Protein AF-K6V0E3-F1 (afdb_monomer_lite)

Secondary structure (DSSP, 8-state):
-HHHHHHHHHHS---TT-TTHHHHHHHHHHTTTT-TT--HHHHHHHHHHHHHHHHS---TTGGGHHHHHHHHIIIII-TTS--HHHHHHHHHHHHHHHHHH----HHHHHHHH---HHHHHHHHHHHHHHHHHHS-SS---HHHHHHHHHHHHHHHTT--S---HHHHHHHHHHHHHHHHHHT----TT--SSPPPP----HHHHHHHHHHHHHHHHHHHHHHHHHHHHHHHHHHHHHHHHHHHHHH--

Foldseek 3Di:
DLVVLLVQLVPDDFDPPDPLQVLLVVLCVVCVPQFPQSDSRSLVSLLVLLVVLQPPDDDPVSVCNLLSSLLCLQVPGCVPPNDLVVSVVSSLSSLVSSCVSPPPGPPSCCVNPPPDPPSSVLSVLLSVLVCLVPVDPPDDDLVSLQVSLVSLVVSLVVPPVDPDPSLVSSVVSQVVQLVVLVPDPDNPPGDSHHDHNDPPPVCNVVVVVVVVVVVVVVVVVVVVVVVVVVVVVVVVVVVVVVVVVVVVD

Structure (mmCIF, N/CA/C/O backbone):
data_AF-K6V0E3-F1
#
_entry.id   AF-K6V0E3-F1
#
loop_
_atom_site.group_PDB
_atom_site.id
_atom_site.type_symbol
_atom_site.label_atom_id
_atom_site.label_alt_id
_atom_site.label_comp_id
_atom_site.label_asym_id
_atom_site.label_entity_id
_atom_site.label_seq_id
_atom_site.pdbx_PDB_ins_code
_atom_site.Cartn_x
_atom_site.Cartn_y
_atom_site.Cartn_z
_atom_site.occupancy
_atom_site.B_iso_or_equiv
_atom_site.auth_seq_id
_atom_site.auth_comp_id
_atom_site.auth_asym_id
_atom_site.auth_atom_id
_atom_site.pdbx_PDB_model_num
ATOM 1 N N . SER A 1 1 ? 0.884 7.901 2.587 1.00 55.94 1 SER A N 1
ATOM 2 C CA . SER A 1 1 ? -0.381 7.289 2.084 1.00 55.94 1 SER A CA 1
ATOM 3 C C . SER A 1 1 ? -0.256 6.961 0.594 1.00 55.94 1 SER A C 1
ATOM 5 O O . SER A 1 1 ? 0.522 7.634 -0.069 1.00 55.94 1 SER A O 1
ATOM 7 N N . TYR A 1 2 ? -0.990 5.986 0.029 1.00 62.38 2 TYR A N 1
ATOM 8 C CA . TYR A 1 2 ? -0.972 5.682 -1.425 1.00 62.38 2 TYR A CA 1
ATOM 9 C C . TYR A 1 2 ? -1.101 6.938 -2.305 1.00 62.38 2 TYR A C 1
ATOM 11 O O . TYR A 1 2 ? -0.289 7.172 -3.203 1.00 62.38 2 TYR A O 1
ATOM 19 N N . LYS A 1 3 ? -2.070 7.801 -1.977 1.00 63.28 3 LYS A N 1
ATOM 20 C CA . LYS A 1 3 ? -2.316 9.066 -2.687 1.00 63.28 3 LYS A CA 1
ATOM 21 C C . LYS A 1 3 ? -1.110 10.010 -2.638 1.00 63.28 3 LYS A C 1
ATOM 23 O O . LYS A 1 3 ? -0.788 10.670 -3.614 1.00 63.28 3 LYS A O 1
ATOM 28 N N . GLU A 1 4 ? -0.415 10.039 -1.509 1.00 65.56 4 GLU A N 1
ATOM 29 C CA . GLU A 1 4 ? 0.781 10.857 -1.308 1.00 65.56 4 GLU A CA 1
ATOM 30 C C . GLU A 1 4 ? 1.952 10.363 -2.168 1.00 65.56 4 GLU A C 1
ATOM 32 O O . GLU A 1 4 ? 2.607 11.165 -2.821 1.00 65.56 4 GLU A O 1
ATOM 37 N N . HIS A 1 5 ? 2.174 9.047 -2.248 1.00 66.12 5 HIS A N 1
ATOM 38 C CA . HIS A 1 5 ? 3.230 8.487 -3.099 1.00 66.12 5 HIS A CA 1
ATOM 39 C C . HIS A 1 5 ? 2.925 8.619 -4.592 1.00 66.12 5 HIS A C 1
ATOM 41 O O . HIS A 1 5 ? 3.845 8.875 -5.365 1.00 66.12 5 HIS A O 1
ATOM 47 N N . THR A 1 6 ? 1.654 8.508 -4.980 1.00 67.38 6 THR A N 1
ATOM 48 C CA . THR A 1 6 ? 1.206 8.770 -6.357 1.00 67.38 6 THR A CA 1
ATOM 49 C C . THR A 1 6 ? 1.530 10.206 -6.760 1.00 67.38 6 THR A C 1
ATOM 51 O O . THR A 1 6 ? 2.208 10.425 -7.761 1.00 67.38 6 THR A O 1
ATOM 54 N N . ASN A 1 7 ? 1.176 11.178 -5.913 1.00 72.38 7 ASN A N 1
ATOM 55 C CA . ASN A 1 7 ? 1.505 12.584 -6.148 1.00 72.38 7 ASN A CA 1
ATOM 56 C C . ASN A 1 7 ? 3.023 12.813 -6.259 1.00 72.38 7 ASN A C 1
ATOM 58 O O . ASN A 1 7 ? 3.460 13.621 -7.074 1.00 72.38 7 ASN A O 1
ATOM 62 N N . VAL A 1 8 ? 3.836 12.103 -5.466 1.00 74.19 8 VAL A N 1
ATOM 63 C CA . VAL A 1 8 ? 5.304 12.196 -5.538 1.00 74.19 8 VAL A CA 1
ATOM 64 C C . VAL A 1 8 ? 5.829 11.684 -6.881 1.00 74.19 8 VAL A C 1
ATOM 66 O O . VAL A 1 8 ? 6.603 12.396 -7.517 1.00 74.19 8 VAL A O 1
ATOM 69 N N . ILE A 1 9 ? 5.392 10.506 -7.345 1.00 76.19 9 ILE A N 1
ATOM 70 C CA . ILE A 1 9 ? 5.787 9.964 -8.661 1.00 76.19 9 ILE A CA 1
ATOM 71 C C . ILE A 1 9 ? 5.413 10.951 -9.773 1.00 76.19 9 ILE A C 1
ATOM 73 O O . ILE A 1 9 ? 6.225 11.254 -10.646 1.00 76.19 9 ILE A O 1
ATOM 77 N N . GLU A 1 10 ? 4.198 11.495 -9.719 1.00 75.88 10 GLU A N 1
ATOM 78 C CA . GLU A 1 10 ? 3.697 12.419 -10.735 1.00 75.88 10 GLU A CA 1
ATOM 79 C C . GLU A 1 10 ? 4.412 13.775 -10.732 1.00 75.88 10 GLU A C 1
ATOM 81 O O . GLU A 1 10 ? 4.536 14.381 -11.802 1.00 75.88 10 GLU A O 1
ATOM 86 N N . SER A 1 11 ? 4.910 14.212 -9.568 1.00 79.12 11 SER A N 1
ATOM 87 C CA . SER A 1 11 ? 5.609 15.490 -9.378 1.00 79.12 11 SER A CA 1
ATOM 88 C C . SER A 1 11 ? 7.007 15.546 -9.995 1.00 79.12 11 SER A C 1
ATOM 90 O O . SER A 1 11 ? 7.525 16.643 -10.209 1.00 79.12 11 SER A O 1
ATOM 92 N N . TYR A 1 12 ? 7.623 14.398 -10.302 1.00 75.75 12 TYR A N 1
ATOM 93 C CA . TYR A 1 12 ? 8.941 14.388 -10.929 1.00 75.75 12 TYR A CA 1
ATOM 94 C C . TYR A 1 12 ? 8.887 15.002 -12.332 1.00 75.75 12 TYR A C 1
ATOM 96 O O . TYR A 1 12 ? 8.066 14.630 -13.178 1.00 75.75 12 TYR A O 1
ATOM 104 N N . SER A 1 13 ? 9.775 15.970 -12.566 1.00 64.56 13 SER A N 1
ATOM 105 C CA . SER A 1 13 ? 9.919 16.646 -13.851 1.00 64.56 13 SER A CA 1
ATOM 106 C C . SER A 1 13 ? 10.506 15.707 -14.898 1.00 64.56 13 SER A C 1
ATOM 108 O O . SER A 1 13 ? 11.383 14.896 -14.606 1.00 64.56 13 SER A O 1
ATOM 110 N N . ILE A 1 14 ? 10.042 15.860 -16.135 1.00 64.19 14 ILE A N 1
ATOM 111 C CA . ILE A 1 14 ? 10.546 15.109 -17.280 1.00 64.19 14 ILE A CA 1
ATOM 112 C C . ILE A 1 14 ? 11.933 15.654 -17.622 1.00 64.19 14 ILE A C 1
ATOM 114 O O . ILE A 1 14 ? 12.043 16.764 -18.140 1.00 64.19 14 ILE A O 1
ATOM 118 N N . ASP A 1 15 ? 12.981 14.882 -17.341 1.00 61.12 15 ASP A N 1
ATOM 119 C CA . ASP A 1 15 ? 14.295 15.148 -17.916 1.00 61.12 15 ASP A CA 1
ATOM 120 C C . ASP A 1 15 ? 14.474 14.284 -19.167 1.00 61.12 15 ASP A C 1
ATOM 122 O O . ASP A 1 15 ? 14.671 13.070 -19.097 1.00 61.12 15 ASP A O 1
ATOM 126 N N . PHE A 1 16 ? 14.355 14.916 -20.335 1.00 50.91 16 PHE A N 1
ATOM 127 C CA . PHE A 1 16 ? 14.507 14.253 -21.630 1.00 50.91 16 PHE A CA 1
ATOM 128 C C . PHE A 1 16 ? 15.941 13.767 -21.888 1.00 50.91 16 PHE A C 1
ATOM 130 O O . PHE A 1 16 ? 16.130 12.950 -22.785 1.00 50.91 16 PHE A O 1
ATOM 137 N N . ASN A 1 17 ? 16.929 14.196 -21.093 1.00 55.84 17 ASN A N 1
ATOM 138 C CA . ASN A 1 17 ? 18.319 13.731 -21.160 1.00 55.84 17 ASN A CA 1
ATOM 139 C C . ASN A 1 17 ? 18.663 12.718 -20.058 1.00 55.84 17 ASN A C 1
ATOM 141 O O . ASN A 1 17 ? 19.833 12.526 -19.726 1.00 55.84 17 ASN A O 1
ATOM 145 N N . SER A 1 18 ? 17.648 12.064 -19.492 1.00 68.56 18 SER A N 1
ATOM 146 C CA . SER A 1 18 ? 17.839 11.053 -18.464 1.00 68.56 18 SER A CA 1
ATOM 147 C C . SER A 1 18 ? 18.759 9.921 -18.934 1.00 68.56 18 SER A C 1
ATOM 149 O O . SER A 1 18 ? 18.556 9.326 -19.996 1.00 68.56 18 SER A O 1
ATOM 151 N N . ILE A 1 19 ? 19.729 9.561 -18.089 1.00 79.62 19 ILE A N 1
ATOM 152 C CA . ILE A 1 19 ? 20.577 8.370 -18.253 1.00 79.62 19 ILE A CA 1
ATOM 153 C C . ILE A 1 19 ? 19.762 7.068 -18.353 1.00 79.62 19 ILE A C 1
ATOM 155 O O . ILE A 1 19 ? 20.280 6.056 -18.815 1.00 79.62 19 ILE A O 1
ATOM 159 N N . TYR A 1 20 ? 18.482 7.096 -17.968 1.00 82.38 20 TYR A N 1
ATOM 160 C CA . TYR A 1 20 ? 17.579 5.950 -18.018 1.00 82.38 20 TYR A CA 1
ATOM 161 C C . TYR A 1 20 ? 16.868 5.776 -19.368 1.00 82.38 20 TYR A C 1
ATOM 163 O O . TYR A 1 20 ? 16.246 4.737 -19.589 1.00 82.38 20 TYR A O 1
ATOM 171 N N . ASN A 1 21 ? 16.985 6.735 -20.297 1.00 83.56 21 ASN A N 1
ATOM 172 C CA . ASN A 1 21 ? 16.342 6.674 -21.615 1.00 83.56 21 ASN A CA 1
ATOM 173 C C . ASN A 1 21 ? 16.588 5.354 -22.377 1.00 83.56 21 ASN A C 1
ATOM 175 O O . ASN A 1 21 ? 15.621 4.827 -22.929 1.00 83.56 21 ASN A O 1
ATOM 179 N N . PRO A 1 22 ? 17.814 4.783 -22.415 1.00 85.19 22 PRO A N 1
ATOM 180 C CA . PRO A 1 22 ? 18.044 3.498 -23.076 1.00 85.19 22 PRO A CA 1
ATOM 181 C C . PRO A 1 22 ? 17.232 2.364 -22.437 1.00 85.19 22 PRO A C 1
ATOM 183 O O . PRO A 1 22 ? 16.506 1.660 -23.133 1.00 85.19 22 PRO A O 1
ATOM 186 N N . GLY A 1 23 ? 17.265 2.252 -21.104 1.00 85.44 23 GLY A N 1
ATOM 187 C CA . GLY A 1 23 ? 16.480 1.254 -20.374 1.00 85.44 23 GLY A CA 1
ATOM 188 C C . GLY A 1 23 ? 14.972 1.444 -20.557 1.00 85.44 23 GLY A C 1
ATOM 189 O O . GLY A 1 23 ? 14.239 0.471 -20.703 1.00 85.44 23 GLY A O 1
ATOM 190 N N . CYS A 1 24 ? 14.508 2.692 -20.634 1.00 86.25 24 CYS A N 1
ATOM 191 C CA . CYS A 1 24 ? 13.120 3.014 -20.951 1.00 86.25 24 CYS A CA 1
ATOM 192 C C . CYS A 1 24 ? 12.715 2.633 -22.378 1.00 86.25 24 CYS A C 1
ATOM 194 O O . CYS A 1 24 ? 11.582 2.203 -22.593 1.00 86.25 24 CYS A O 1
ATOM 196 N N . GLY A 1 25 ? 13.624 2.763 -23.347 1.00 85.94 25 GLY A N 1
ATOM 197 C CA . GLY A 1 25 ? 13.420 2.283 -24.713 1.00 85.94 25 GLY A CA 1
ATOM 198 C C . GLY A 1 25 ? 13.237 0.767 -24.765 1.00 85.94 25 GLY A C 1
ATOM 199 O O . GLY A 1 25 ? 12.299 0.289 -25.403 1.00 85.94 25 GLY A O 1
ATOM 200 N N . ASP A 1 26 ? 14.070 0.028 -24.030 1.00 87.62 26 ASP A N 1
ATOM 201 C CA . ASP A 1 26 ? 13.982 -1.433 -23.939 1.00 87.62 26 ASP A CA 1
ATOM 202 C C . ASP A 1 26 ? 12.658 -1.888 -23.312 1.00 87.62 26 ASP A C 1
ATOM 204 O O . ASP A 1 26 ? 11.979 -2.747 -23.871 1.00 87.62 26 ASP A O 1
ATOM 208 N N . ILE A 1 27 ? 12.258 -1.284 -22.182 1.00 87.44 27 ILE A N 1
ATOM 209 C CA . ILE A 1 27 ? 10.980 -1.596 -21.517 1.00 87.44 27 ILE A CA 1
ATOM 210 C C . ILE A 1 27 ? 9.819 -1.293 -22.461 1.00 87.44 27 ILE A C 1
ATOM 212 O O . ILE A 1 27 ? 8.914 -2.106 -22.614 1.00 87.44 27 ILE A O 1
ATOM 216 N N . LYS A 1 28 ? 9.830 -0.136 -23.126 1.00 85.00 28 LYS A N 1
ATOM 217 C CA . LYS A 1 28 ? 8.762 0.212 -24.063 1.00 85.00 28 LYS A CA 1
ATOM 218 C C . LYS A 1 28 ? 8.616 -0.853 -25.154 1.00 85.00 28 LYS A C 1
ATOM 220 O O . LYS A 1 28 ? 7.504 -1.317 -25.374 1.00 85.00 28 LYS A O 1
ATOM 225 N N . SER A 1 29 ? 9.724 -1.268 -25.766 1.00 85.25 29 SER A N 1
ATOM 226 C CA . SER A 1 29 ? 9.752 -2.310 -26.801 1.00 85.25 29 SER A CA 1
ATOM 227 C C . SER A 1 29 ? 9.226 -3.661 -26.289 1.00 85.25 29 SER A C 1
ATOM 229 O O . SER A 1 29 ? 8.414 -4.305 -26.949 1.00 85.25 29 SER A O 1
ATOM 231 N N . GLU A 1 30 ? 9.615 -4.068 -25.075 1.00 85.44 30 GLU A N 1
ATOM 232 C CA . GLU A 1 30 ? 9.177 -5.327 -24.451 1.00 85.44 30 GLU A CA 1
ATOM 233 C C . GLU A 1 30 ? 7.652 -5.381 -24.220 1.00 85.44 30 GLU A C 1
ATOM 235 O O . GLU A 1 30 ? 7.039 -6.443 -24.351 1.00 85.44 30 GLU A O 1
ATOM 240 N N . TYR A 1 31 ? 7.020 -4.238 -23.927 1.00 79.81 31 TYR A N 1
ATOM 241 C CA . TYR A 1 31 ? 5.604 -4.152 -23.540 1.00 79.81 31 TYR A CA 1
ATOM 242 C C . TYR A 1 31 ? 4.712 -3.389 -24.539 1.00 79.81 31 TYR A C 1
ATOM 244 O O . TYR A 1 31 ? 3.570 -3.055 -24.208 1.00 79.81 31 TYR A O 1
ATOM 252 N N . GLU A 1 32 ? 5.180 -3.156 -25.770 1.00 72.75 32 GLU A N 1
ATOM 253 C CA . GLU A 1 32 ? 4.511 -2.352 -26.812 1.00 72.75 32 GLU A CA 1
ATOM 254 C C . GLU A 1 32 ? 3.058 -2.786 -27.109 1.00 72.75 32 GLU A C 1
ATOM 256 O O . GLU A 1 32 ? 2.221 -1.962 -27.471 1.00 72.75 32 GLU A O 1
ATOM 261 N N . GLY A 1 33 ? 2.719 -4.065 -26.903 1.00 68.81 33 GLY A N 1
ATOM 262 C CA . GLY A 1 33 ? 1.367 -4.607 -27.103 1.00 68.81 33 GLY A CA 1
ATOM 263 C C . GLY A 1 33 ? 0.414 -4.498 -25.905 1.00 68.81 33 GLY A C 1
ATOM 264 O O . GLY A 1 33 ? -0.761 -4.841 -26.033 1.00 68.81 33 GLY A O 1
ATOM 265 N N . PHE A 1 34 ? 0.892 -4.059 -24.738 1.00 63.09 34 PHE A N 1
ATOM 266 C CA . PHE A 1 34 ? 0.140 -4.119 -23.478 1.00 63.09 34 PHE A CA 1
ATOM 267 C C . PHE A 1 34 ? -0.244 -2.756 -22.909 1.00 63.09 34 PHE A C 1
ATOM 269 O O . PHE A 1 34 ? -1.174 -2.677 -22.105 1.00 63.09 34 PHE A O 1
ATOM 276 N N . SER A 1 35 ? 0.450 -1.689 -23.304 1.00 55.50 35 SER A N 1
ATOM 277 C CA . SER A 1 35 ? 0.245 -0.371 -22.718 1.00 55.50 35 SER A CA 1
ATOM 278 C C . SER A 1 35 ? 0.706 0.740 -23.664 1.00 55.50 35 SER A C 1
ATOM 280 O O . SER A 1 35 ? 1.895 0.946 -23.881 1.00 55.50 35 SER A O 1
ATOM 282 N N . ASN A 1 36 ? -0.250 1.539 -24.146 1.00 57.03 36 ASN A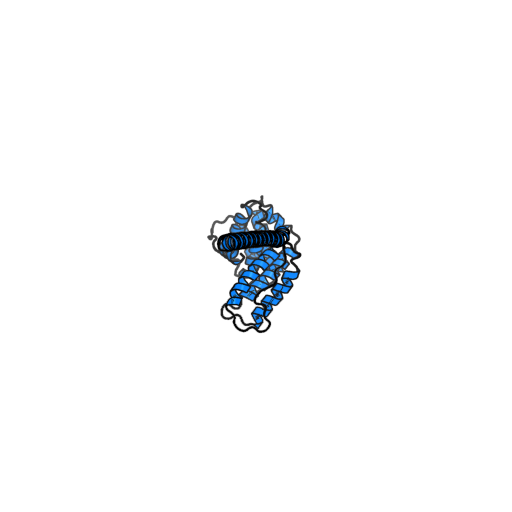 N 1
ATOM 283 C CA . ASN A 1 36 ? 0.026 2.837 -24.778 1.00 57.03 36 ASN A CA 1
ATOM 284 C C . ASN A 1 36 ? 0.518 3.894 -23.758 1.00 57.03 36 ASN A C 1
ATOM 286 O O . ASN A 1 36 ? 0.716 5.051 -24.123 1.00 57.03 36 ASN A O 1
ATOM 290 N N . LEU A 1 37 ? 0.659 3.517 -22.479 1.00 58.06 37 LEU A N 1
ATOM 291 C CA . LEU A 1 37 ? 0.908 4.397 -21.333 1.00 58.06 37 LEU A CA 1
ATOM 292 C C . LEU A 1 37 ? 2.365 4.351 -20.842 1.00 58.06 37 LEU A C 1
ATOM 294 O O . LEU A 1 37 ? 2.764 5.218 -20.069 1.00 58.06 37 LEU A O 1
ATOM 298 N N . ILE A 1 38 ? 3.183 3.389 -21.295 1.00 66.88 38 ILE A N 1
ATOM 299 C CA . ILE A 1 38 ? 4.639 3.394 -21.060 1.00 66.88 38 ILE A CA 1
ATOM 300 C C . ILE A 1 38 ? 5.289 4.282 -22.126 1.00 66.88 38 ILE A C 1
ATOM 302 O O . ILE A 1 38 ? 5.992 3.829 -23.032 1.00 66.88 38 ILE A O 1
ATOM 306 N N . ASP A 1 39 ? 5.008 5.580 -22.060 1.00 74.56 39 ASP A N 1
ATOM 307 C CA . ASP A 1 39 ? 5.823 6.546 -22.779 1.00 74.56 39 ASP A CA 1
ATOM 308 C C . ASP A 1 39 ? 7.160 6.754 -22.046 1.00 74.56 39 ASP A C 1
ATOM 310 O O . ASP A 1 39 ? 7.324 6.435 -20.862 1.00 74.56 39 ASP A O 1
ATOM 314 N N . LEU A 1 40 ? 8.153 7.278 -22.768 1.00 74.50 40 LEU A N 1
ATOM 315 C CA . LEU A 1 40 ? 9.476 7.573 -22.203 1.00 74.50 40 LEU A CA 1
ATOM 316 C C . LEU A 1 40 ? 9.375 8.478 -20.964 1.00 74.50 40 LEU A C 1
ATOM 318 O O . LEU A 1 40 ? 10.163 8.340 -20.033 1.00 74.50 40 LEU A O 1
ATOM 322 N N . ASN A 1 41 ? 8.370 9.354 -20.915 1.00 77.94 41 ASN A N 1
ATOM 323 C CA . ASN A 1 41 ? 8.161 10.283 -19.811 1.00 77.94 41 ASN A CA 1
ATOM 324 C C . ASN A 1 41 ? 7.748 9.561 -18.527 1.00 77.94 41 ASN A C 1
ATOM 326 O O . ASN A 1 41 ? 8.344 9.779 -17.473 1.00 77.94 41 ASN A O 1
ATOM 330 N N . SER A 1 42 ? 6.745 8.691 -18.613 1.00 78.94 42 SER A N 1
ATOM 331 C CA . SER A 1 42 ? 6.241 7.899 -17.493 1.00 78.94 42 SER A CA 1
ATOM 332 C C . SER A 1 42 ? 7.316 6.943 -16.993 1.00 78.94 42 SER A C 1
ATOM 334 O O . SER A 1 42 ? 7.513 6.820 -15.784 1.00 78.94 42 SER A O 1
ATOM 336 N N . CYS A 1 43 ? 8.088 6.352 -17.910 1.00 84.00 43 CYS A N 1
ATOM 337 C CA . CYS A 1 43 ? 9.243 5.543 -17.544 1.00 84.00 43 CYS A CA 1
ATOM 338 C C . CYS A 1 43 ? 10.298 6.355 -16.778 1.00 84.00 43 CYS A C 1
ATOM 340 O O . CYS A 1 43 ? 10.711 5.955 -15.691 1.00 84.00 43 CYS A O 1
ATOM 342 N N . ASN A 1 44 ? 10.678 7.535 -17.273 1.00 82.56 44 ASN A N 1
ATOM 343 C CA . ASN A 1 44 ? 11.667 8.381 -16.604 1.00 82.56 44 ASN A CA 1
ATOM 344 C C . ASN A 1 44 ? 11.214 8.828 -15.205 1.00 82.56 44 ASN A C 1
ATOM 346 O O . ASN A 1 44 ? 12.030 8.858 -14.283 1.00 82.56 44 ASN A O 1
ATOM 350 N N . LYS A 1 45 ? 9.917 9.103 -15.001 1.00 84.69 45 LYS A N 1
ATOM 351 C CA . LYS A 1 45 ? 9.365 9.393 -13.664 1.00 84.69 45 LYS A CA 1
ATOM 352 C C . LYS A 1 45 ? 9.528 8.216 -12.705 1.00 84.69 45 LYS A C 1
ATOM 354 O O . LYS A 1 45 ? 9.937 8.415 -11.562 1.00 84.69 45 LYS A O 1
ATOM 359 N N . VAL A 1 46 ? 9.249 6.998 -13.172 1.00 85.06 46 VAL A N 1
ATOM 360 C CA . VAL A 1 46 ? 9.452 5.773 -12.385 1.00 85.06 46 VAL A CA 1
ATOM 361 C C . VAL A 1 46 ? 1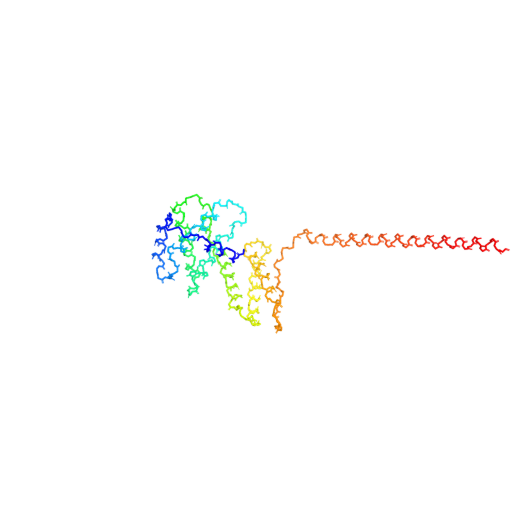0.926 5.605 -12.020 1.00 85.06 46 VAL A C 1
ATOM 363 O O . VAL A 1 46 ? 11.239 5.376 -10.853 1.00 85.06 46 VAL A O 1
ATOM 366 N N . MET A 1 47 ? 11.836 5.791 -12.976 1.00 86.19 47 MET A N 1
ATOM 367 C CA . MET A 1 47 ? 13.276 5.663 -12.732 1.00 86.19 47 MET A CA 1
ATOM 368 C C . MET A 1 47 ? 13.786 6.696 -11.717 1.00 86.19 47 MET A C 1
ATOM 370 O O . MET A 1 47 ? 14.526 6.350 -10.797 1.00 86.19 47 MET A O 1
ATOM 374 N N . MET A 1 48 ? 13.319 7.946 -11.799 1.00 83.12 48 MET A N 1
ATOM 375 C CA . MET A 1 48 ? 13.637 8.987 -10.812 1.00 83.12 48 MET A CA 1
ATOM 376 C C . MET A 1 48 ? 13.074 8.671 -9.424 1.00 83.12 48 MET A C 1
ATOM 378 O O . MET A 1 48 ? 13.753 8.873 -8.414 1.00 83.12 48 MET A O 1
ATOM 382 N N . TYR A 1 49 ? 11.855 8.134 -9.349 1.00 83.88 49 TYR A N 1
ATOM 383 C CA . TYR A 1 49 ? 11.283 7.688 -8.082 1.00 83.88 49 TYR A CA 1
ATOM 384 C C . TYR A 1 49 ? 12.121 6.574 -7.446 1.00 83.88 49 TYR A C 1
ATOM 386 O O . TYR A 1 49 ? 12.365 6.615 -6.237 1.00 83.88 49 TYR A O 1
ATOM 394 N N . ILE A 1 50 ? 12.580 5.598 -8.240 1.00 83.38 50 ILE A N 1
ATOM 395 C CA . ILE A 1 50 ? 13.453 4.515 -7.768 1.00 83.38 50 ILE A CA 1
ATOM 396 C C . ILE A 1 50 ? 14.769 5.097 -7.244 1.00 83.38 50 ILE A C 1
ATOM 398 O O . ILE A 1 50 ? 15.138 4.809 -6.105 1.00 83.38 50 ILE A O 1
ATOM 402 N N . TYR A 1 51 ? 15.411 5.982 -8.009 1.00 80.56 51 TYR A N 1
ATOM 403 C CA . TYR A 1 51 ? 16.646 6.668 -7.622 1.00 80.56 51 TYR A CA 1
ATOM 404 C C . TYR A 1 51 ? 16.538 7.353 -6.254 1.00 80.56 51 TYR A C 1
ATOM 406 O O . TYR A 1 51 ? 17.277 7.043 -5.315 1.00 80.56 51 TYR A O 1
ATOM 414 N N . HIS A 1 52 ? 15.544 8.228 -6.087 1.00 78.12 52 HIS A N 1
ATOM 415 C CA . HIS A 1 52 ? 15.331 8.931 -4.822 1.00 78.12 52 HIS A CA 1
ATOM 416 C C . HIS A 1 52 ? 14.933 7.991 -3.681 1.00 78.12 52 HIS A C 1
ATOM 418 O O . HIS A 1 52 ? 15.308 8.210 -2.527 1.00 78.12 52 HIS A O 1
ATOM 424 N N . THR A 1 53 ? 14.192 6.928 -3.991 1.00 75.06 53 THR A N 1
ATOM 425 C CA . THR A 1 53 ? 13.796 5.915 -3.012 1.00 75.06 53 THR A CA 1
ATOM 426 C C . THR A 1 53 ? 14.994 5.140 -2.476 1.00 75.06 53 THR A C 1
ATOM 428 O O . THR A 1 53 ? 14.974 4.766 -1.300 1.00 75.06 53 THR A O 1
ATOM 431 N N . ASN A 1 54 ? 16.007 4.920 -3.309 1.00 69.00 54 ASN A N 1
ATOM 432 C CA . ASN A 1 54 ? 17.157 4.075 -3.021 1.00 69.00 54 ASN A CA 1
ATOM 433 C C . ASN A 1 54 ? 18.302 4.820 -2.307 1.00 69.00 54 ASN A C 1
ATOM 435 O O . ASN A 1 54 ? 18.993 4.230 -1.485 1.00 69.00 54 ASN A O 1
ATOM 439 N N . ILE A 1 55 ? 18.461 6.127 -2.551 1.00 66.75 55 ILE A N 1
ATOM 440 C CA . ILE A 1 55 ? 19.495 6.966 -1.905 1.00 66.75 55 ILE A CA 1
ATOM 441 C C . ILE A 1 55 ? 19.157 7.321 -0.450 1.00 66.75 55 ILE A C 1
ATOM 443 O O . ILE A 1 55 ? 20.046 7.522 0.380 1.00 66.75 55 ILE A O 1
ATOM 447 N N . LEU A 1 56 ? 17.873 7.397 -0.102 1.00 57.84 56 LEU A N 1
ATOM 448 C CA . LEU A 1 56 ? 17.436 7.696 1.261 1.00 57.84 56 LEU A CA 1
ATOM 449 C C . LEU A 1 56 ? 17.542 6.423 2.134 1.00 57.84 56 LEU A C 1
ATOM 451 O O . LEU A 1 56 ? 16.586 5.659 2.196 1.00 57.84 56 LEU A O 1
ATOM 455 N N . LEU A 1 57 ? 18.732 6.235 2.733 1.00 52.84 57 LEU A N 1
ATOM 456 C CA . LEU A 1 57 ? 19.261 5.278 3.745 1.00 52.84 57 LEU A CA 1
ATOM 457 C C . LEU A 1 57 ? 18.296 4.382 4.564 1.00 52.84 57 LEU A C 1
ATOM 459 O O . LEU A 1 57 ? 17.241 4.846 4.959 1.00 52.84 57 LEU A O 1
ATOM 463 N N . PRO A 1 58 ? 18.731 3.173 5.000 1.00 47.16 58 PRO A N 1
ATOM 464 C CA . PRO A 1 58 ? 17.960 1.945 5.253 1.00 47.16 58 PRO A CA 1
ATOM 465 C C . PRO A 1 58 ? 17.231 1.908 6.605 1.00 47.16 58 PRO A C 1
ATOM 467 O O . PRO A 1 58 ? 17.459 1.026 7.433 1.00 47.16 58 PRO A O 1
ATOM 470 N N . ASP A 1 59 ? 16.350 2.864 6.853 1.00 46.31 59 ASP A N 1
ATOM 471 C CA . ASP A 1 59 ? 15.478 2.788 8.018 1.00 46.31 59 ASP A CA 1
ATOM 472 C C . ASP A 1 59 ? 14.288 1.847 7.766 1.00 46.31 59 ASP A C 1
ATOM 474 O O . ASP A 1 59 ? 13.783 1.715 6.648 1.00 46.31 59 ASP A O 1
ATOM 478 N N . ILE A 1 60 ? 13.792 1.215 8.829 1.00 47.50 60 ILE A N 1
ATOM 479 C CA . ILE A 1 60 ? 12.702 0.210 8.838 1.00 47.50 60 ILE A CA 1
ATOM 480 C C . ILE A 1 60 ? 11.389 0.769 8.231 1.00 47.50 60 ILE A C 1
ATOM 482 O O . ILE A 1 60 ? 10.459 0.032 7.904 1.00 47.50 60 ILE A O 1
ATOM 486 N N . TYR A 1 61 ? 11.325 2.087 8.023 1.00 46.50 61 TYR A N 1
ATOM 487 C CA . TYR A 1 61 ? 10.225 2.825 7.405 1.00 46.50 61 TYR A CA 1
ATOM 488 C C . TYR A 1 61 ? 10.287 2.926 5.868 1.00 46.50 61 TYR A C 1
ATOM 490 O O . TYR A 1 61 ? 9.347 3.440 5.261 1.00 46.50 61 TYR A O 1
ATOM 498 N N . ILE A 1 62 ? 11.344 2.423 5.222 1.00 49.66 62 ILE A N 1
ATOM 499 C CA . ILE A 1 62 ? 11.560 2.541 3.763 1.00 49.66 62 ILE A CA 1
ATOM 500 C C . ILE A 1 62 ? 10.972 1.380 2.959 1.00 49.66 62 ILE A C 1
ATOM 502 O O . ILE A 1 62 ? 10.864 1.458 1.735 1.00 49.66 62 ILE A O 1
ATOM 506 N N . ASP A 1 63 ? 10.450 0.359 3.632 1.00 56.59 63 ASP A N 1
ATOM 507 C CA . ASP A 1 63 ? 9.862 -0.809 2.975 1.00 56.59 63 ASP A CA 1
ATOM 508 C C . ASP A 1 63 ? 8.540 -0.535 2.226 1.00 56.59 63 ASP A C 1
ATOM 510 O O . ASP A 1 63 ? 8.036 -1.416 1.548 1.00 56.59 63 ASP A O 1
ATOM 514 N N . ASN A 1 64 ? 7.979 0.678 2.255 1.00 65.44 64 ASN A N 1
ATOM 515 C CA . ASN A 1 64 ? 6.680 0.922 1.616 1.00 65.44 64 ASN A CA 1
ATOM 516 C C . ASN A 1 64 ? 6.784 1.560 0.221 1.00 65.44 64 ASN A C 1
ATOM 518 O O . ASN A 1 64 ? 5.888 1.365 -0.593 1.00 65.44 64 ASN A O 1
ATOM 522 N N . ARG A 1 65 ? 7.863 2.296 -0.096 1.00 73.88 65 ARG A N 1
ATOM 523 C CA . ARG A 1 65 ? 7.986 3.062 -1.360 1.00 73.88 65 ARG A CA 1
ATOM 524 C C . ARG A 1 65 ? 8.034 2.168 -2.598 1.00 73.88 65 ARG A C 1
ATOM 526 O O . ARG A 1 65 ? 7.289 2.382 -3.546 1.00 73.88 65 ARG A O 1
ATOM 533 N N . PHE A 1 66 ? 8.844 1.113 -2.554 1.00 77.75 66 PHE A N 1
ATOM 534 C CA . PHE A 1 66 ? 8.896 0.105 -3.617 1.00 77.75 66 PHE A CA 1
ATOM 535 C C . PHE A 1 66 ? 7.574 -0.638 -3.790 1.00 77.75 66 PHE A C 1
ATOM 537 O O . PHE A 1 66 ? 7.241 -1.041 -4.902 1.00 77.75 66 PHE A O 1
ATOM 544 N N . ILE A 1 67 ? 6.805 -0.786 -2.711 1.00 75.50 67 ILE A N 1
ATOM 545 C CA . ILE A 1 67 ? 5.476 -1.372 -2.793 1.00 75.50 67 ILE A CA 1
ATOM 546 C C . ILE A 1 67 ? 4.518 -0.369 -3.445 1.00 75.50 67 ILE A C 1
ATOM 548 O O . ILE A 1 67 ? 3.847 -0.731 -4.402 1.00 75.50 67 ILE A O 1
ATOM 552 N N . TYR A 1 68 ? 4.503 0.902 -3.026 1.00 77.00 68 TYR A N 1
ATOM 553 C CA . TYR A 1 68 ? 3.709 1.965 -3.662 1.00 77.00 68 TYR A CA 1
ATOM 554 C C . TYR A 1 68 ? 4.029 2.168 -5.142 1.00 77.00 68 TYR A C 1
ATOM 556 O O . TYR A 1 68 ? 3.123 2.457 -5.917 1.00 77.00 68 TYR A O 1
ATOM 564 N N . LEU A 1 69 ? 5.276 1.950 -5.554 1.00 82.00 69 LEU A N 1
ATOM 565 C CA . LEU A 1 69 ? 5.623 1.921 -6.969 1.00 82.00 69 LEU A CA 1
ATOM 566 C C . LEU A 1 69 ? 4.904 0.781 -7.707 1.00 82.00 69 LEU A C 1
ATOM 568 O O . LEU A 1 69 ? 4.359 1.006 -8.783 1.00 82.00 69 LEU A O 1
ATOM 572 N N . TYR A 1 70 ? 4.850 -0.421 -7.124 1.00 81.00 70 TYR A N 1
ATOM 573 C CA . TYR A 1 70 ? 4.063 -1.525 -7.682 1.00 81.00 70 TYR A CA 1
ATOM 574 C C . TYR A 1 70 ? 2.571 -1.171 -7.775 1.00 81.00 70 TYR A C 1
ATOM 576 O O . TYR A 1 70 ? 1.956 -1.420 -8.810 1.00 81.00 70 TYR A O 1
ATOM 584 N N . TYR A 1 71 ? 2.002 -0.545 -6.737 1.00 76.00 71 TYR A N 1
ATOM 585 C CA . TYR A 1 71 ? 0.617 -0.054 -6.768 1.00 76.00 71 TYR A CA 1
ATOM 586 C C . TYR A 1 71 ? 0.374 0.909 -7.924 1.00 76.00 71 TYR A C 1
ATOM 588 O O . TYR A 1 71 ? -0.593 0.743 -8.658 1.00 76.00 71 TYR A O 1
ATOM 596 N N . TRP A 1 72 ? 1.261 1.890 -8.093 1.00 79.88 72 TRP A N 1
ATOM 597 C CA . TRP A 1 72 ? 1.150 2.880 -9.154 1.00 79.88 72 TRP A CA 1
ATOM 598 C C . TRP A 1 72 ? 1.242 2.232 -10.539 1.00 79.88 72 TRP A C 1
ATOM 600 O O . TRP A 1 72 ? 0.425 2.524 -11.403 1.00 79.88 72 TRP A O 1
ATOM 610 N N . ILE A 1 73 ? 2.172 1.293 -10.742 1.00 80.25 73 ILE A N 1
ATOM 611 C CA . ILE A 1 73 ? 2.284 0.536 -11.999 1.00 80.25 73 ILE A CA 1
ATOM 612 C C . ILE A 1 73 ? 0.999 -0.251 -12.277 1.00 80.25 73 ILE A C 1
ATOM 614 O O . ILE A 1 73 ? 0.505 -0.246 -13.401 1.00 80.25 73 ILE A O 1
ATOM 618 N N . TYR A 1 74 ? 0.437 -0.909 -11.266 1.00 76.75 74 TYR A N 1
ATOM 619 C CA . TYR A 1 74 ? -0.795 -1.671 -11.430 1.00 76.75 74 TYR A CA 1
ATOM 620 C C . TYR A 1 74 ? -2.005 -0.772 -11.743 1.00 76.75 74 TYR A C 1
ATOM 622 O O . TYR A 1 74 ? -2.737 -1.053 -12.688 1.00 76.75 74 TYR A O 1
ATOM 630 N N . ASP A 1 75 ? -2.215 0.307 -10.986 1.00 73.44 75 ASP A N 1
ATOM 631 C CA . ASP A 1 75 ? -3.383 1.192 -11.127 1.00 73.44 75 ASP A CA 1
ATOM 632 C C . ASP A 1 75 ? -3.289 2.071 -12.386 1.00 73.44 75 ASP A C 1
ATOM 634 O O . ASP A 1 75 ? -4.222 2.148 -13.188 1.00 73.44 75 ASP A O 1
ATOM 638 N N . TYR A 1 76 ? -2.129 2.697 -12.610 1.00 70.56 76 TYR A N 1
ATOM 639 C CA . TYR A 1 76 ? -1.932 3.665 -13.688 1.00 70.56 76 TYR A CA 1
ATOM 640 C C . TYR A 1 76 ? -1.689 2.998 -15.044 1.00 70.56 76 TYR A C 1
ATOM 642 O O . TYR A 1 76 ? -2.282 3.407 -16.040 1.00 70.56 76 TYR A O 1
ATOM 650 N N . LEU A 1 77 ? -0.833 1.969 -15.107 1.00 64.38 77 LEU A N 1
ATOM 651 C CA . LEU A 1 77 ? -0.408 1.384 -16.386 1.00 64.38 77 LEU A CA 1
ATOM 652 C C . LEU A 1 77 ? -1.284 0.209 -16.839 1.00 64.38 77 LEU A C 1
ATOM 654 O O . LEU A 1 77 ? -1.264 -0.114 -18.026 1.00 64.38 77 LEU A O 1
ATOM 658 N N . LEU A 1 78 ? -2.061 -0.418 -15.943 1.00 63.81 78 LEU A N 1
ATOM 659 C CA . LEU A 1 78 ? -2.837 -1.636 -16.239 1.00 63.81 78 LEU A CA 1
ATOM 660 C C . LEU A 1 78 ? -4.342 -1.516 -15.981 1.00 63.81 78 LEU A C 1
ATOM 662 O O . LEU A 1 78 ? -5.037 -2.535 -15.924 1.00 63.81 78 LEU A O 1
ATOM 666 N N . ARG A 1 79 ? -4.853 -0.283 -15.902 1.00 58.81 79 ARG A N 1
ATOM 667 C CA . ARG A 1 79 ? -6.257 0.050 -15.612 1.00 58.81 79 ARG A CA 1
ATOM 668 C C . ARG A 1 79 ? -7.286 -0.768 -16.412 1.00 58.81 79 ARG A C 1
ATOM 670 O O . ARG A 1 79 ? -8.323 -1.136 -15.862 1.00 58.81 79 ARG A O 1
ATOM 677 N N . ASP A 1 80 ? -6.963 -1.118 -17.661 1.00 54.66 80 ASP A N 1
ATOM 678 C CA . ASP A 1 80 ? -7.858 -1.834 -18.585 1.00 54.66 80 ASP A CA 1
ATOM 679 C C . ASP A 1 80 ? -7.568 -3.349 -18.695 1.00 54.66 80 ASP A C 1
ATOM 681 O O . ASP A 1 80 ? -8.391 -4.103 -19.207 1.00 54.66 80 ASP A O 1
ATOM 685 N N . ASN A 1 81 ? -6.416 -3.817 -18.197 1.00 56.91 81 ASN A N 1
ATOM 686 C CA . ASN A 1 81 ? -5.881 -5.166 -18.438 1.00 56.91 81 ASN A CA 1
ATOM 687 C C . ASN A 1 81 ? -5.355 -5.844 -17.162 1.00 56.91 81 ASN A C 1
ATOM 689 O O . ASN A 1 81 ? -4.431 -6.646 -17.263 1.00 56.91 81 ASN A O 1
ATOM 693 N N . LYS A 1 82 ? -5.945 -5.515 -15.998 1.00 59.78 82 LYS A N 1
ATOM 694 C CA . LYS A 1 82 ? -5.667 -5.900 -14.587 1.00 59.78 82 LYS A CA 1
ATOM 695 C C . LYS A 1 82 ? -5.095 -7.306 -14.320 1.00 59.78 82 LYS A C 1
ATOM 697 O O . LYS A 1 82 ? -5.644 -8.107 -13.568 1.00 59.78 82 LYS A O 1
ATOM 702 N N . LYS A 1 83 ? -3.961 -7.632 -14.924 1.00 69.50 83 LYS A N 1
ATOM 703 C CA . LYS A 1 83 ? -3.243 -8.889 -14.764 1.00 69.50 83 LYS A CA 1
ATOM 704 C C . LYS A 1 83 ? -2.091 -8.606 -13.823 1.00 69.50 83 LYS A C 1
ATOM 706 O O . LYS A 1 83 ? -1.092 -8.010 -14.218 1.00 69.50 83 LYS A O 1
ATOM 711 N N . HIS A 1 84 ? -2.228 -9.059 -12.579 1.00 68.56 84 HIS A N 1
ATOM 712 C CA . HIS A 1 84 ? -1.171 -8.969 -11.567 1.00 68.56 84 HIS A CA 1
ATOM 713 C C . HIS A 1 84 ? 0.180 -9.487 -12.071 1.00 68.56 84 HIS A C 1
ATOM 715 O O . HIS A 1 84 ? 1.215 -8.925 -11.722 1.00 68.56 84 HIS A O 1
ATOM 721 N N . GLU A 1 85 ? 0.162 -10.520 -12.916 1.00 73.81 85 GLU A N 1
ATOM 722 C CA . GLU A 1 85 ? 1.353 -11.089 -13.545 1.00 73.81 85 GLU A CA 1
ATOM 723 C C . GLU A 1 85 ? 2.082 -10.079 -14.442 1.00 73.81 85 GLU A C 1
ATOM 725 O O . GLU A 1 85 ? 3.294 -9.918 -14.326 1.00 73.81 85 GLU A O 1
ATOM 730 N N . LEU A 1 86 ? 1.346 -9.336 -15.270 1.00 76.75 86 LEU A N 1
ATOM 731 C CA . LEU A 1 86 ? 1.911 -8.317 -16.152 1.00 76.75 86 LEU A CA 1
ATOM 732 C C . LEU A 1 86 ? 2.448 -7.121 -15.349 1.00 76.75 86 LEU A C 1
ATOM 734 O O . LEU A 1 86 ? 3.535 -6.626 -15.630 1.00 76.75 86 LEU A O 1
ATOM 738 N N . ALA A 1 87 ? 1.727 -6.703 -14.301 1.00 78.38 87 ALA A N 1
ATOM 739 C CA . ALA A 1 87 ? 2.171 -5.646 -13.381 1.00 78.38 87 ALA A CA 1
ATOM 740 C C . ALA A 1 87 ? 3.505 -5.999 -12.731 1.00 78.38 87 ALA A C 1
ATOM 742 O O . ALA A 1 87 ? 4.395 -5.166 -12.577 1.00 78.38 87 ALA A O 1
ATOM 743 N N . TRP A 1 88 ? 3.625 -7.268 -12.352 1.00 78.69 88 TRP A N 1
ATOM 744 C CA . TRP A 1 88 ? 4.802 -7.809 -11.710 1.00 78.69 88 TRP A CA 1
ATOM 745 C C . TRP A 1 88 ? 5.994 -7.902 -12.660 1.00 78.69 88 TRP A C 1
ATOM 747 O O . TRP A 1 88 ? 7.095 -7.498 -12.288 1.00 78.69 88 TRP A O 1
ATOM 757 N N . GLN A 1 89 ? 5.778 -8.386 -13.884 1.00 82.88 89 GLN A N 1
ATOM 758 C CA . GLN A 1 89 ? 6.808 -8.420 -14.923 1.00 82.88 89 GLN A CA 1
ATOM 759 C C . GLN A 1 89 ? 7.329 -7.010 -15.217 1.00 82.88 89 GLN A C 1
ATOM 761 O O . GLN A 1 89 ? 8.532 -6.772 -15.129 1.00 82.88 89 GLN A O 1
ATOM 766 N N . LEU A 1 90 ? 6.425 -6.052 -15.425 1.00 84.75 90 LEU A N 1
ATOM 767 C CA . LEU A 1 90 ? 6.790 -4.668 -15.705 1.00 84.75 90 LEU A CA 1
ATOM 768 C C . LEU A 1 90 ? 7.547 -4.018 -14.537 1.00 84.75 90 LEU A C 1
ATOM 770 O O . LEU A 1 90 ? 8.581 -3.383 -14.740 1.00 84.75 90 LEU A O 1
ATOM 774 N N . TYR A 1 91 ? 7.084 -4.227 -13.302 1.00 86.00 91 TYR A N 1
ATOM 775 C CA . TYR A 1 91 ? 7.790 -3.787 -12.097 1.00 86.00 91 TYR A CA 1
ATOM 776 C C . TYR A 1 91 ? 9.220 -4.345 -12.026 1.00 86.00 91 TYR A C 1
ATOM 778 O O . TYR A 1 91 ? 10.157 -3.601 -11.735 1.00 86.00 91 TYR A O 1
ATOM 786 N N . LYS A 1 92 ? 9.413 -5.633 -12.339 1.00 86.19 92 LYS A N 1
ATOM 787 C CA . LYS A 1 92 ? 10.751 -6.239 -12.406 1.00 86.19 92 LYS A CA 1
ATOM 788 C C . LYS A 1 92 ? 11.609 -5.627 -13.502 1.00 86.19 92 LYS A C 1
ATOM 790 O O . LYS A 1 92 ? 12.777 -5.355 -13.239 1.00 86.19 92 LYS A O 1
ATOM 795 N N . SER A 1 93 ? 11.056 -5.395 -14.693 1.00 88.88 93 SER A N 1
ATOM 796 C CA . SER A 1 93 ? 11.797 -4.765 -15.789 1.00 88.88 93 SER A CA 1
ATOM 797 C C . SER A 1 93 ? 12.300 -3.375 -15.383 1.00 88.88 93 SER A C 1
ATOM 799 O O . SER A 1 93 ? 13.469 -3.072 -15.612 1.00 88.88 93 SER A O 1
ATOM 801 N N . PHE A 1 94 ? 11.488 -2.571 -14.683 1.00 88.19 94 PHE A N 1
ATOM 802 C CA . PHE A 1 94 ? 11.933 -1.284 -14.135 1.00 88.19 94 PHE A CA 1
ATOM 803 C C . PHE A 1 94 ? 13.103 -1.425 -13.157 1.00 88.19 94 PHE A C 1
ATOM 805 O O . PHE A 1 94 ? 14.111 -0.739 -13.312 1.00 88.19 94 PHE A O 1
ATOM 812 N N . LEU A 1 95 ? 12.994 -2.318 -12.170 1.00 87.75 95 LEU A N 1
ATOM 813 C CA . LEU A 1 95 ? 14.063 -2.513 -11.187 1.00 87.75 95 LEU A CA 1
ATOM 814 C C . LEU A 1 95 ? 15.354 -3.042 -11.824 1.00 87.75 95 LEU A C 1
ATOM 816 O O . LEU A 1 95 ? 16.430 -2.561 -11.485 1.00 87.75 95 LEU A O 1
ATOM 820 N N . ASN A 1 96 ? 15.254 -4.000 -12.748 1.00 87.50 96 ASN A N 1
ATOM 821 C CA . ASN A 1 96 ? 16.409 -4.568 -13.443 1.00 87.50 96 ASN A CA 1
ATOM 822 C C . ASN A 1 96 ? 17.127 -3.508 -14.281 1.00 87.50 96 ASN A C 1
ATOM 824 O O . ASN A 1 96 ? 18.329 -3.327 -14.134 1.00 87.50 96 ASN A O 1
ATOM 828 N N . LYS A 1 97 ? 16.389 -2.751 -15.103 1.00 88.12 97 LYS A N 1
ATOM 829 C CA . LYS A 1 97 ? 16.981 -1.699 -15.941 1.00 88.12 97 LYS A CA 1
ATOM 830 C C . LYS A 1 97 ? 17.581 -0.565 -15.129 1.00 88.12 97 LYS A C 1
ATOM 832 O O . LYS A 1 97 ? 18.565 0.027 -15.550 1.00 88.12 97 LYS A O 1
ATOM 837 N N . TYR A 1 98 ? 17.008 -0.273 -13.968 1.00 83.25 98 TYR A N 1
ATOM 838 C CA . TYR A 1 98 ? 17.602 0.672 -13.039 1.00 83.25 98 TYR A CA 1
ATOM 839 C C . TYR A 1 98 ? 18.935 0.146 -12.464 1.00 83.25 98 TYR A C 1
ATOM 841 O O . TYR A 1 98 ? 19.918 0.881 -12.459 1.00 83.25 98 TYR A O 1
ATOM 849 N N . ILE A 1 99 ? 19.003 -1.133 -12.066 1.00 82.50 99 ILE A N 1
ATOM 850 C CA . ILE A 1 99 ? 20.242 -1.780 -11.581 1.00 82.50 99 ILE A CA 1
ATOM 851 C C . ILE A 1 99 ? 21.331 -1.852 -12.663 1.00 82.50 99 ILE A C 1
ATOM 853 O O . ILE A 1 99 ? 22.513 -1.723 -12.357 1.00 82.50 99 ILE A O 1
ATOM 857 N N . ASP A 1 100 ? 20.953 -2.045 -13.928 1.00 81.69 100 ASP A N 1
ATOM 858 C CA . ASP A 1 100 ? 21.907 -2.061 -15.046 1.00 81.69 100 ASP A CA 1
ATOM 859 C C . ASP A 1 100 ? 22.637 -0.713 -15.205 1.00 81.69 100 ASP A C 1
ATOM 861 O O . ASP A 1 100 ? 23.762 -0.668 -15.705 1.00 81.69 100 ASP A O 1
ATOM 865 N N . VAL A 1 101 ? 21.996 0.387 -14.792 1.00 76.19 101 VAL A N 1
ATOM 866 C CA . VAL A 1 101 ? 22.535 1.752 -14.888 1.00 76.19 101 VAL A CA 1
ATOM 867 C C . VAL A 1 101 ? 23.321 2.142 -13.633 1.00 76.19 101 VAL A C 1
ATOM 869 O O . VAL A 1 101 ? 24.327 2.844 -13.746 1.00 76.19 101 VAL A O 1
ATOM 872 N N . ASP A 1 102 ? 22.896 1.691 -12.453 1.00 67.62 102 ASP A N 1
ATOM 873 C CA . ASP A 1 102 ? 23.525 2.012 -11.170 1.00 67.62 102 ASP A CA 1
ATOM 874 C C . ASP A 1 102 ? 23.540 0.763 -10.260 1.00 67.62 102 ASP A C 1
ATOM 876 O O . ASP A 1 102 ? 22.533 0.086 -10.069 1.00 67.62 102 ASP A O 1
ATOM 880 N N . SER A 1 103 ? 24.720 0.374 -9.768 1.00 59.31 103 SER A N 1
ATOM 881 C CA . SER A 1 103 ? 24.990 -1.007 -9.315 1.00 59.31 103 SER A CA 1
ATOM 882 C C . SER A 1 103 ? 24.961 -1.215 -7.794 1.00 59.31 103 SER A C 1
ATOM 884 O O . SER A 1 103 ? 24.891 -2.357 -7.334 1.00 59.31 103 SER A O 1
ATOM 886 N N . ASP A 1 104 ? 24.930 -0.147 -6.990 1.00 62.00 104 ASP A N 1
ATOM 887 C CA . ASP A 1 104 ? 25.005 -0.222 -5.518 1.00 62.00 104 ASP A CA 1
ATOM 888 C C . ASP A 1 104 ? 23.615 -0.167 -4.854 1.00 62.00 104 ASP A C 1
ATOM 890 O O . ASP A 1 104 ? 23.251 0.776 -4.145 1.00 62.00 104 ASP A O 1
ATOM 894 N N . HIS A 1 105 ? 22.763 -1.165 -5.127 1.00 67.94 105 HIS A N 1
ATOM 895 C CA . HIS A 1 105 ? 21.310 -1.061 -4.895 1.00 67.94 105 HIS A CA 1
ATOM 896 C C . HIS A 1 105 ? 20.692 -2.209 -4.086 1.00 67.94 105 HIS A C 1
ATOM 898 O O . HIS A 1 105 ? 19.806 -2.934 -4.547 1.00 67.94 105 HIS A O 1
ATOM 904 N N . VAL A 1 106 ? 21.110 -2.324 -2.821 1.00 65.19 106 VAL A N 1
ATOM 905 C CA . VAL A 1 106 ? 20.679 -3.375 -1.874 1.00 65.19 106 VAL A CA 1
ATOM 906 C C . VAL A 1 106 ? 19.151 -3.502 -1.768 1.00 65.19 106 VAL A C 1
ATOM 908 O O . VAL A 1 106 ? 18.640 -4.618 -1.668 1.00 65.19 106 VAL A O 1
ATOM 911 N N . MET A 1 107 ? 18.397 -2.396 -1.828 1.00 67.38 107 MET A N 1
ATOM 912 C CA . MET A 1 107 ? 16.932 -2.440 -1.722 1.00 67.38 107 MET A CA 1
ATOM 913 C C . MET A 1 107 ? 16.257 -2.961 -2.995 1.00 67.38 107 MET A C 1
ATOM 915 O O . MET A 1 107 ? 15.396 -3.832 -2.894 1.00 67.38 107 MET A O 1
ATOM 919 N N . CYS A 1 108 ? 16.665 -2.517 -4.187 1.00 71.50 108 CYS A N 1
ATOM 920 C CA . CYS A 1 108 ? 16.127 -3.056 -5.445 1.00 71.50 108 CYS A CA 1
ATOM 921 C C . CYS A 1 108 ? 16.389 -4.567 -5.546 1.00 71.50 108 CYS A C 1
ATOM 923 O O . CYS A 1 108 ? 15.475 -5.342 -5.828 1.00 71.50 108 CYS A O 1
ATOM 925 N N . ILE A 1 109 ? 17.607 -4.994 -5.193 1.00 71.31 109 ILE A N 1
ATOM 926 C CA . ILE A 1 109 ? 18.002 -6.407 -5.136 1.00 71.31 109 ILE A CA 1
ATOM 927 C C . ILE A 1 109 ? 17.157 -7.173 -4.108 1.00 71.31 109 ILE A C 1
ATOM 929 O O . ILE A 1 109 ? 16.691 -8.272 -4.402 1.00 71.31 109 ILE A O 1
ATOM 933 N N . LYS A 1 110 ? 16.894 -6.594 -2.926 1.00 72.81 110 LYS A N 1
ATOM 934 C CA . LYS A 1 110 ? 16.003 -7.186 -1.912 1.00 72.81 110 LYS A CA 1
ATOM 935 C C . LYS A 1 110 ? 14.611 -7.451 -2.482 1.00 72.81 110 LYS A C 1
ATOM 937 O O . LYS A 1 110 ? 14.098 -8.536 -2.247 1.00 72.81 110 LYS A O 1
ATOM 942 N N . TYR A 1 111 ? 14.002 -6.510 -3.209 1.00 71.69 111 TYR A N 1
ATOM 943 C CA . TYR A 1 111 ? 12.656 -6.677 -3.785 1.00 71.69 111 TYR A CA 1
ATOM 944 C C . TYR A 1 111 ? 12.622 -7.625 -4.992 1.00 71.69 111 TYR A C 1
ATOM 946 O O . TYR A 1 111 ? 11.655 -8.371 -5.132 1.00 71.69 111 TYR A O 1
ATOM 954 N N . LEU A 1 112 ? 13.674 -7.652 -5.815 1.00 75.25 112 LEU A N 1
ATOM 955 C CA . LEU A 1 112 ? 13.808 -8.585 -6.940 1.00 75.25 112 LEU A CA 1
ATOM 956 C C . LEU A 1 112 ? 14.015 -10.033 -6.492 1.00 75.25 112 LEU A C 1
ATOM 958 O O . LEU A 1 112 ? 13.388 -10.942 -7.035 1.00 75.25 112 LEU A O 1
ATOM 962 N N . ASN A 1 113 ? 14.878 -10.237 -5.493 1.00 68.62 113 ASN A N 1
ATOM 963 C CA . ASN A 1 113 ? 15.203 -11.555 -4.950 1.00 68.62 113 ASN A CA 1
ATOM 964 C C . ASN A 1 113 ? 14.182 -12.039 -3.924 1.00 68.62 113 ASN A C 1
ATOM 966 O O . ASN A 1 113 ? 14.273 -13.181 -3.477 1.00 68.62 113 ASN A O 1
ATOM 970 N N . ASN A 1 114 ? 13.228 -11.192 -3.524 1.00 64.31 114 ASN A N 1
ATOM 971 C CA . ASN A 1 114 ? 12.164 -11.615 -2.636 1.00 64.31 114 ASN A CA 1
ATOM 972 C C . ASN A 1 114 ? 11.239 -12.572 -3.401 1.00 64.31 114 ASN A C 1
ATOM 974 O O . ASN A 1 114 ? 10.584 -12.132 -4.347 1.00 64.31 114 ASN A O 1
ATOM 978 N N . PRO A 1 115 ? 11.110 -13.848 -3.001 1.00 54.28 115 PRO A N 1
ATOM 979 C CA . PRO A 1 115 ? 10.251 -14.810 -3.698 1.00 54.28 115 PRO A CA 1
ATOM 980 C C . PRO A 1 115 ? 8.737 -14.530 -3.540 1.00 54.28 115 PRO A C 1
ATOM 982 O O . PRO A 1 115 ? 7.912 -15.395 -3.804 1.00 54.28 115 PRO A O 1
ATOM 985 N N . ASN A 1 116 ? 8.348 -13.334 -3.100 1.00 53.25 116 ASN A N 1
ATOM 986 C CA . ASN A 1 116 ? 7.102 -13.088 -2.387 1.00 53.25 116 ASN A CA 1
ATOM 987 C C . ASN A 1 116 ? 5.896 -12.801 -3.285 1.00 53.25 116 ASN A C 1
ATOM 989 O O . ASN A 1 116 ? 5.475 -11.652 -3.417 1.00 53.25 116 ASN A O 1
ATOM 993 N N . ASP A 1 117 ? 5.229 -13.866 -3.713 1.00 57.19 117 ASP A N 1
ATOM 994 C CA . ASP A 1 117 ? 3.766 -13.897 -3.825 1.00 57.19 117 ASP A CA 1
ATOM 995 C C . ASP A 1 117 ? 3.076 -13.114 -2.683 1.00 57.19 117 ASP A C 1
ATOM 997 O O . ASP A 1 117 ? 2.198 -12.304 -2.937 1.00 57.19 117 ASP A O 1
ATOM 1001 N N . VAL A 1 118 ? 3.540 -13.217 -1.431 1.00 63.12 118 VAL A N 1
ATOM 1002 C CA . VAL A 1 118 ? 2.875 -12.620 -0.262 1.00 63.12 118 VAL A CA 1
ATOM 1003 C C . VAL A 1 118 ? 2.828 -11.090 -0.282 1.00 63.12 118 VAL A C 1
ATOM 1005 O O . VAL A 1 118 ? 1.799 -10.529 0.090 1.00 63.12 118 VAL A O 1
ATOM 1008 N N . ILE A 1 119 ? 3.908 -10.391 -0.657 1.00 67.31 119 ILE A N 1
ATOM 1009 C CA . ILE A 1 119 ? 3.907 -8.913 -0.673 1.00 67.31 119 ILE A CA 1
ATOM 1010 C C . ILE A 1 119 ? 3.004 -8.430 -1.801 1.00 67.31 119 ILE A C 1
ATOM 1012 O O . ILE A 1 119 ? 2.162 -7.573 -1.563 1.00 67.31 119 ILE A O 1
ATOM 1016 N N . PHE A 1 120 ? 3.114 -9.022 -2.990 1.00 67.38 120 PHE A N 1
ATOM 1017 C CA . PHE A 1 120 ? 2.338 -8.591 -4.152 1.00 67.38 120 PHE A CA 1
ATOM 1018 C C . PHE A 1 120 ? 0.873 -9.023 -4.087 1.00 67.38 120 PHE A C 1
ATOM 1020 O O . PHE A 1 120 ? 0.013 -8.238 -4.462 1.00 67.38 120 PHE A O 1
ATOM 1027 N N . THR A 1 121 ? 0.548 -10.189 -3.523 1.00 70.31 121 THR A N 1
ATOM 1028 C CA . THR A 1 121 ? -0.835 -10.603 -3.224 1.00 70.31 121 THR A CA 1
ATOM 1029 C C . THR A 1 121 ? -1.469 -9.696 -2.175 1.00 70.31 121 THR A C 1
ATOM 1031 O O . THR A 1 121 ? -2.630 -9.318 -2.301 1.00 70.31 121 THR A O 1
ATOM 1034 N N . LYS A 1 122 ? -0.719 -9.296 -1.144 1.00 77.38 122 LYS A N 1
ATOM 1035 C CA . LYS A 1 122 ? -1.193 -8.296 -0.177 1.00 77.38 122 LYS A CA 1
ATOM 1036 C C . LYS A 1 122 ? -1.380 -6.933 -0.827 1.00 77.38 122 LYS A C 1
ATOM 1038 O O . LYS A 1 122 ? -2.351 -6.248 -0.521 1.00 77.38 122 LYS A O 1
ATOM 1043 N N . SER A 1 123 ? -0.494 -6.571 -1.750 1.00 74.38 123 SER A N 1
ATOM 1044 C CA . SER A 1 123 ? -0.649 -5.345 -2.515 1.00 74.38 123 SER A CA 1
ATOM 1045 C C . SER A 1 123 ? -1.887 -5.373 -3.398 1.00 74.38 123 SER A C 1
ATOM 1047 O O . SER A 1 123 ? -2.694 -4.460 -3.338 1.00 74.38 123 SER A O 1
ATOM 1049 N N . ALA A 1 124 ? -2.097 -6.460 -4.135 1.00 72.94 124 ALA A N 1
ATOM 1050 C CA . ALA A 1 124 ? -3.280 -6.698 -4.954 1.00 72.94 124 ALA A CA 1
ATOM 1051 C C . ALA A 1 124 ? -4.589 -6.493 -4.179 1.00 72.94 124 ALA A C 1
ATOM 1053 O O . ALA A 1 124 ? -5.444 -5.728 -4.616 1.00 72.94 124 ALA A O 1
ATOM 1054 N N . LYS A 1 125 ? -4.705 -7.106 -2.995 1.00 78.75 125 LYS A N 1
ATOM 1055 C CA . LYS A 1 125 ? -5.874 -6.965 -2.110 1.00 78.75 125 LYS A CA 1
ATOM 1056 C C . LYS A 1 125 ? -6.119 -5.517 -1.697 1.00 78.75 125 LYS A C 1
ATOM 1058 O O . LYS A 1 125 ? -7.241 -5.028 -1.730 1.00 78.75 125 LYS A O 1
ATOM 1063 N N . LEU A 1 126 ? -5.062 -4.798 -1.332 1.00 79.81 126 LEU A N 1
ATOM 1064 C CA . LEU A 1 126 ? -5.181 -3.379 -1.003 1.00 79.81 126 LEU A CA 1
ATOM 1065 C C . LEU A 1 126 ? -5.605 -2.546 -2.221 1.00 79.81 126 LEU A C 1
ATOM 1067 O O . LEU A 1 126 ? -6.395 -1.621 -2.049 1.00 79.81 126 LEU A O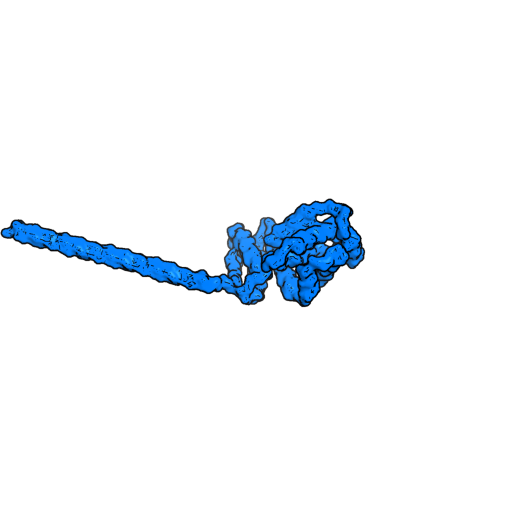 1
ATOM 1071 N N . ILE A 1 127 ? -5.153 -2.880 -3.438 1.00 75.00 127 ILE A N 1
ATOM 1072 C CA . ILE A 1 127 ? -5.620 -2.202 -4.660 1.00 75.00 127 ILE A CA 1
ATOM 1073 C C . ILE A 1 127 ? -7.110 -2.414 -4.845 1.00 75.00 127 ILE A C 1
ATOM 1075 O O . ILE A 1 127 ? -7.841 -1.440 -4.986 1.00 75.00 127 ILE A O 1
ATOM 1079 N N . GLU A 1 128 ? -7.552 -3.668 -4.808 1.00 77.94 128 GLU A N 1
ATOM 1080 C CA . GLU A 1 128 ? -8.960 -4.032 -4.940 1.00 77.94 128 GLU A CA 1
ATOM 1081 C C . GLU A 1 128 ? -9.825 -3.257 -3.936 1.00 77.94 128 GLU A C 1
ATOM 1083 O O . GLU A 1 128 ? -10.839 -2.664 -4.307 1.00 77.94 128 GLU A O 1
ATOM 1088 N N . LEU A 1 129 ? -9.365 -3.164 -2.685 1.00 81.88 129 LEU A N 1
ATOM 1089 C CA . LEU A 1 129 ? -10.048 -2.434 -1.623 1.00 81.88 129 LEU A CA 1
ATOM 1090 C C . LEU A 1 129 ? -10.169 -0.926 -1.915 1.00 81.88 129 LEU A C 1
ATOM 1092 O O . LEU A 1 129 ? -11.252 -0.354 -1.772 1.00 81.88 129 LEU A O 1
ATOM 1096 N N . TYR A 1 130 ? -9.079 -0.269 -2.325 1.00 78.12 130 TYR A N 1
ATOM 1097 C CA . TYR A 1 130 ? -9.072 1.170 -2.618 1.00 78.12 130 TYR A CA 1
ATOM 1098 C C . TYR A 1 130 ? -9.801 1.516 -3.920 1.00 78.12 130 TYR A C 1
ATOM 1100 O O . TYR A 1 130 ? -10.517 2.516 -3.964 1.00 78.12 130 TYR A O 1
ATOM 1108 N N . GLU A 1 131 ? -9.646 0.711 -4.970 1.00 74.44 131 GLU A N 1
ATOM 1109 C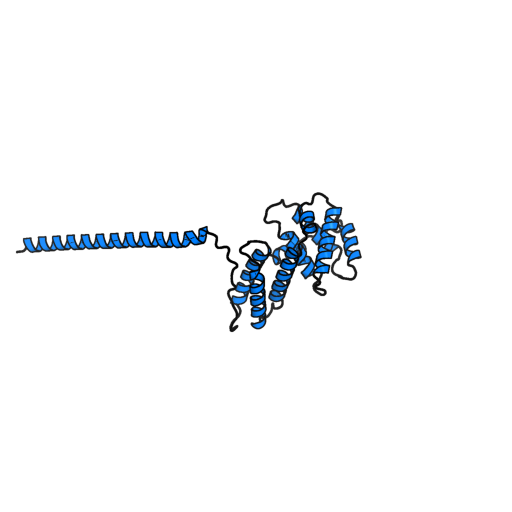 CA . GLU A 1 131 ? -10.383 0.877 -6.222 1.00 74.44 131 GLU A CA 1
ATOM 1110 C C . GLU A 1 131 ? -11.875 0.752 -5.987 1.00 74.44 131 GLU A C 1
ATOM 1112 O O . GLU A 1 131 ? -12.628 1.591 -6.482 1.00 74.44 131 GLU A O 1
ATOM 1117 N N . ASN A 1 132 ? -12.298 -0.272 -5.233 1.00 73.62 132 ASN A N 1
ATOM 1118 C CA . ASN A 1 132 ? -13.686 -0.392 -4.834 1.00 73.62 132 ASN A CA 1
ATOM 1119 C C . ASN A 1 132 ? -14.072 0.889 -4.118 1.00 73.62 132 ASN A C 1
ATOM 1121 O O . ASN A 1 132 ? -14.811 1.647 -4.721 1.00 73.62 132 ASN A O 1
ATOM 1125 N N . PHE A 1 133 ? -13.458 1.248 -2.991 1.00 76.38 133 PHE A N 1
ATOM 1126 C CA . PHE A 1 133 ? -13.787 2.455 -2.218 1.00 76.38 133 PHE A CA 1
ATOM 1127 C C . PHE A 1 133 ? -13.857 3.786 -3.007 1.00 76.38 133 PHE A C 1
ATOM 1129 O O . PHE A 1 133 ? -14.678 4.657 -2.684 1.00 76.38 133 PHE A O 1
ATOM 1136 N N . ASN A 1 134 ? -13.045 3.944 -4.057 1.00 70.38 134 ASN A N 1
ATOM 1137 C CA . ASN A 1 134 ? -12.976 5.156 -4.881 1.00 70.38 134 ASN A CA 1
ATOM 1138 C C . ASN A 1 134 ? -13.916 5.160 -6.100 1.00 70.38 134 ASN A C 1
ATOM 1140 O O . ASN A 1 134 ? -14.172 6.234 -6.640 1.00 70.38 134 ASN A O 1
ATOM 1144 N N . LYS A 1 135 ? -14.479 4.020 -6.536 1.00 67.06 135 LYS A N 1
ATOM 1145 C CA . LYS A 1 135 ? -15.379 3.952 -7.715 1.00 67.06 135 LYS A CA 1
ATOM 1146 C C . LYS A 1 135 ? -16.609 4.866 -7.624 1.00 67.06 135 LYS A C 1
ATOM 1148 O O . LYS A 1 135 ? -17.201 5.175 -8.652 1.00 67.06 135 LYS A O 1
ATOM 1153 N N . ASN A 1 136 ? -16.983 5.326 -6.428 1.00 57.78 136 ASN A N 1
ATOM 1154 C CA . ASN A 1 136 ? -18.145 6.183 -6.206 1.00 57.78 136 ASN A CA 1
ATOM 1155 C C . ASN A 1 136 ? -17.772 7.476 -5.465 1.00 57.78 136 ASN A C 1
ATOM 1157 O O . ASN A 1 136 ? -17.937 7.599 -4.249 1.00 57.78 136 ASN A O 1
ATOM 1161 N N . ASP A 1 137 ? -17.305 8.470 -6.222 1.00 55.62 137 ASP A N 1
ATOM 1162 C CA . ASP A 1 137 ? -17.083 9.839 -5.730 1.00 55.62 137 ASP A CA 1
ATOM 1163 C C . ASP A 1 137 ? -18.370 10.670 -5.636 1.00 55.62 137 ASP A C 1
ATOM 1165 O O . ASP A 1 137 ? -18.369 11.733 -5.021 1.00 55.62 137 ASP A O 1
ATOM 1169 N N . LYS A 1 138 ? -19.483 10.205 -6.227 1.00 54.03 138 LYS A N 1
ATOM 1170 C CA . LYS A 1 138 ? -20.716 11.007 -6.305 1.00 54.03 138 LYS A CA 1
ATOM 1171 C C . LYS A 1 138 ? -21.823 10.602 -5.340 1.00 54.03 138 LYS A C 1
ATOM 1173 O O . LYS A 1 138 ? -22.505 11.499 -4.878 1.00 54.03 138 LYS A O 1
ATOM 1178 N N . HIS A 1 139 ? -21.963 9.330 -4.970 1.00 56.22 139 HIS A N 1
ATOM 1179 C CA . HIS A 1 139 ? -22.827 8.879 -3.869 1.00 56.22 139 HIS A CA 1
ATOM 1180 C C . HIS A 1 139 ? -22.392 7.468 -3.452 1.00 56.22 139 HIS A C 1
ATOM 1182 O O . HIS A 1 139 ? -22.469 6.543 -4.260 1.00 56.22 139 HIS A O 1
ATOM 1188 N N . LEU A 1 140 ? -21.933 7.275 -2.211 1.00 62.47 140 LEU A N 1
ATOM 1189 C CA . LEU A 1 140 ? -21.773 5.921 -1.675 1.00 62.47 140 LEU A CA 1
ATOM 1190 C C . LEU A 1 140 ? -23.163 5.317 -1.459 1.00 62.47 140 LEU A C 1
ATOM 1192 O O . LEU A 1 140 ? -23.899 5.753 -0.577 1.00 62.47 140 LEU A O 1
ATOM 1196 N N . ASN A 1 141 ? -23.515 4.311 -2.256 1.00 72.56 141 ASN A N 1
ATOM 1197 C CA . ASN A 1 141 ? -24.666 3.461 -1.966 1.00 72.56 141 ASN A CA 1
ATOM 1198 C C . ASN A 1 141 ? -24.322 2.498 -0.808 1.00 72.56 141 ASN A C 1
ATOM 1200 O O . ASN A 1 141 ? -23.179 2.055 -0.675 1.00 72.56 141 ASN A O 1
ATOM 1204 N N . CYS A 1 142 ? -25.313 2.147 0.008 1.00 76.56 142 CYS A N 1
ATOM 1205 C CA . CYS A 1 142 ? -25.182 1.234 1.141 1.00 76.56 142 CYS A CA 1
ATOM 1206 C C . CYS A 1 142 ? -24.631 -0.142 0.758 1.00 76.56 142 CYS A C 1
ATOM 1208 O O . CYS A 1 142 ? -23.829 -0.696 1.505 1.00 76.56 142 CYS A O 1
ATOM 1210 N N . ASP A 1 143 ? -25.020 -0.670 -0.404 1.00 77.31 143 ASP A N 1
ATOM 1211 C CA . ASP A 1 143 ? -24.549 -1.977 -0.887 1.00 77.31 143 ASP A CA 1
ATOM 1212 C C . ASP A 1 143 ? -23.037 -1.977 -1.120 1.00 77.31 143 ASP A C 1
ATOM 1214 O O . ASP A 1 143 ? -22.324 -2.896 -0.732 1.00 77.31 143 ASP A O 1
ATOM 1218 N N . PHE A 1 144 ? -22.542 -0.881 -1.682 1.00 75.38 144 PHE A N 1
ATOM 1219 C CA . PHE A 1 144 ? -21.133 -0.685 -1.964 1.00 75.38 144 PHE A CA 1
ATOM 1220 C C . PHE A 1 144 ? -20.312 -0.454 -0.690 1.00 75.38 144 PHE A C 1
ATOM 1222 O O . PHE A 1 144 ? -19.215 -0.989 -0.538 1.00 75.38 144 PHE A O 1
ATOM 1229 N N . ALA A 1 145 ? -20.847 0.335 0.244 1.00 77.62 145 ALA A N 1
ATOM 1230 C CA . ALA A 1 145 ? -20.208 0.534 1.537 1.00 77.62 145 ALA A CA 1
ATOM 1231 C C . ALA A 1 145 ? -20.081 -0.800 2.289 1.00 77.62 145 ALA A C 1
ATOM 1233 O O . ALA A 1 145 ? -19.051 -1.074 2.902 1.00 77.62 145 ALA A O 1
ATOM 1234 N N . LYS A 1 146 ? -21.110 -1.649 2.178 1.00 82.62 146 LYS A N 1
ATOM 1235 C CA . LYS A 1 146 ? -21.119 -2.990 2.755 1.00 82.62 146 LYS A CA 1
ATOM 1236 C C . LYS A 1 146 ? -20.065 -3.886 2.118 1.00 82.62 146 LYS A C 1
ATOM 1238 O O . LYS A 1 146 ? -19.287 -4.481 2.848 1.00 82.62 146 LYS A O 1
ATOM 1243 N N . GLU A 1 147 ? -19.974 -3.911 0.793 1.00 82.69 147 GLU A N 1
ATOM 1244 C CA . GLU A 1 147 ? -18.930 -4.656 0.078 1.00 82.69 147 GLU A CA 1
ATOM 1245 C C . GLU A 1 147 ? -17.517 -4.219 0.507 1.00 82.69 147 GLU A C 1
ATOM 1247 O O . GLU A 1 147 ? -16.672 -5.057 0.815 1.00 82.69 147 GLU A O 1
ATOM 1252 N N . CYS A 1 148 ? -17.273 -2.908 0.621 1.00 83.38 148 CYS A N 1
ATOM 1253 C CA . CYS A 1 148 ? -15.992 -2.379 1.099 1.00 83.38 148 CYS A CA 1
ATOM 1254 C C . CYS A 1 148 ? -15.692 -2.800 2.548 1.00 83.38 148 CYS A C 1
ATOM 1256 O O . CYS A 1 148 ? -14.554 -3.148 2.868 1.00 83.38 148 CYS A O 1
ATOM 1258 N N . SER A 1 149 ? -16.703 -2.769 3.422 1.00 85.75 149 SER A N 1
ATOM 1259 C CA . SER A 1 149 ? -16.596 -3.213 4.816 1.00 85.75 149 SER A CA 1
ATOM 1260 C C . SER A 1 149 ? -16.301 -4.712 4.912 1.00 85.75 149 SER A C 1
ATOM 1262 O O . SER A 1 149 ? -15.419 -5.118 5.667 1.00 85.75 149 SER A O 1
ATOM 1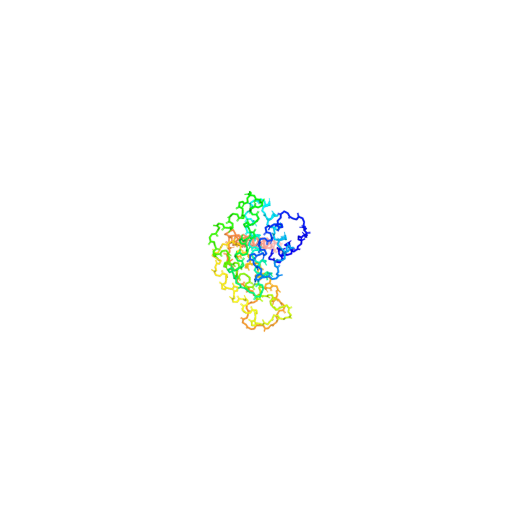264 N N . ASP A 1 150 ? -17.002 -5.536 4.136 1.00 86.19 150 ASP A N 1
ATOM 1265 C CA . ASP A 1 150 ? -16.854 -6.992 4.143 1.00 86.19 150 ASP A CA 1
ATOM 1266 C C . ASP A 1 150 ? -15.458 -7.405 3.645 1.00 86.19 150 ASP A C 1
ATOM 1268 O O . ASP A 1 150 ? -14.771 -8.183 4.316 1.00 86.19 150 ASP A O 1
ATOM 1272 N N . LEU A 1 151 ? -14.987 -6.805 2.541 1.00 85.56 151 LEU A N 1
ATOM 1273 C CA . LEU A 1 151 ? -13.627 -7.006 2.021 1.00 85.56 151 LEU A CA 1
ATOM 1274 C C . LEU A 1 151 ? -12.563 -6.586 3.037 1.00 85.56 151 LEU A C 1
ATOM 1276 O O . LEU A 1 151 ? -11.608 -7.323 3.287 1.00 85.56 151 LEU A O 1
ATOM 1280 N N . TYR A 1 152 ? -12.741 -5.427 3.677 1.00 87.88 152 TYR A N 1
ATOM 1281 C CA . TYR A 1 152 ? -11.842 -4.976 4.735 1.00 87.88 152 TYR A CA 1
ATOM 1282 C C . TYR A 1 152 ? -11.740 -6.004 5.868 1.00 87.88 152 TYR A C 1
ATOM 1284 O O . TYR A 1 152 ? -10.634 -6.358 6.280 1.00 87.88 152 TYR A O 1
ATOM 1292 N N . ILE A 1 153 ? -12.878 -6.494 6.370 1.00 87.25 153 ILE A N 1
ATOM 1293 C CA . ILE A 1 153 ? -12.933 -7.463 7.474 1.00 87.25 153 ILE A CA 1
ATOM 1294 C C . ILE A 1 153 ? -12.252 -8.774 7.080 1.00 87.25 153 ILE A C 1
ATOM 1296 O O . ILE A 1 153 ? -11.540 -9.366 7.896 1.00 87.25 153 ILE A O 1
ATOM 1300 N N . GLU A 1 154 ? -12.450 -9.242 5.849 1.00 87.31 154 GLU A N 1
ATOM 1301 C CA . GLU A 1 154 ? -11.773 -10.429 5.336 1.00 87.31 154 GLU A CA 1
ATOM 1302 C C . GLU A 1 154 ? -10.254 -10.244 5.333 1.00 87.31 154 GLU A C 1
ATOM 1304 O O . GLU A 1 154 ? -9.528 -11.048 5.924 1.00 87.31 154 GLU A O 1
ATOM 1309 N N . TYR A 1 155 ? -9.780 -9.145 4.756 1.00 88.06 155 TYR A N 1
ATOM 1310 C CA . TYR A 1 155 ? -8.361 -8.816 4.650 1.00 88.06 155 TYR A CA 1
ATOM 1311 C C . TYR A 1 155 ? -7.699 -8.585 6.010 1.00 88.06 155 TYR A C 1
ATOM 1313 O O . TYR A 1 155 ? -6.537 -8.954 6.209 1.00 88.06 155 TYR A O 1
ATOM 1321 N N . LEU A 1 156 ? -8.441 -8.045 6.978 1.00 87.69 156 LEU A N 1
ATOM 1322 C CA . LEU A 1 156 ? -7.979 -7.820 8.345 1.00 87.69 156 LEU A CA 1
ATOM 1323 C C . LEU A 1 156 ? -7.625 -9.128 9.074 1.00 87.69 156 LEU A C 1
ATOM 1325 O O . LEU A 1 156 ? -6.761 -9.115 9.951 1.00 87.69 156 LEU A O 1
ATOM 1329 N N . LYS A 1 157 ? -8.221 -10.273 8.705 1.00 86.06 157 LYS A N 1
ATOM 1330 C CA . LYS A 1 157 ? -7.923 -11.585 9.326 1.00 86.06 157 LYS A CA 1
ATOM 1331 C C . LYS A 1 157 ? -6.473 -12.023 9.120 1.00 86.06 157 LYS A C 1
ATOM 1333 O O . LYS A 1 157 ? -5.936 -12.798 9.911 1.00 86.06 157 LYS A O 1
ATOM 1338 N N . GLU A 1 158 ? -5.812 -11.515 8.085 1.00 84.69 158 GLU A N 1
ATOM 1339 C CA . GLU A 1 158 ? -4.401 -11.801 7.803 1.00 84.69 158 GLU A CA 1
ATOM 1340 C C . GLU A 1 158 ? -3.442 -10.986 8.684 1.00 84.69 158 GLU A C 1
ATOM 1342 O O . GLU A 1 158 ? -2.242 -11.280 8.757 1.00 84.69 158 GLU A O 1
ATOM 1347 N N . CYS A 1 159 ? -3.964 -9.997 9.413 1.00 82.19 159 CYS A N 1
ATOM 1348 C CA . CYS A 1 159 ? -3.221 -9.208 10.381 1.00 82.19 159 CYS A CA 1
ATOM 1349 C C . CYS A 1 159 ? -3.126 -9.934 11.724 1.00 82.19 159 CYS A C 1
ATOM 1351 O O . CYS A 1 159 ? -3.849 -9.643 12.672 1.00 82.19 159 CYS A O 1
ATOM 1353 N N . LYS A 1 160 ? -2.171 -10.869 11.823 1.00 71.44 160 LYS A N 1
ATOM 1354 C CA . LYS A 1 160 ? -1.815 -11.611 13.053 1.00 71.44 160 LYS A CA 1
ATOM 1355 C C . LYS A 1 160 ? -1.120 -10.726 14.111 1.00 71.44 160 LYS A C 1
ATOM 1357 O O . LYS A 1 160 ? -0.011 -11.035 14.537 1.00 71.44 160 LYS A O 1
ATOM 1362 N N . ASN A 1 161 ? -1.711 -9.589 14.483 1.00 63.34 161 ASN A N 1
ATOM 1363 C CA . ASN A 1 161 ? -1.166 -8.591 15.427 1.00 63.34 161 ASN A CA 1
ATOM 1364 C C . ASN A 1 161 ? 0.213 -8.012 15.044 1.00 63.34 161 ASN A C 1
ATOM 1366 O O . ASN A 1 161 ? 0.919 -7.440 15.879 1.00 63.34 161 ASN A O 1
ATOM 1370 N N . ASN A 1 162 ? 0.605 -8.133 13.774 1.00 62.94 162 ASN A N 1
ATOM 1371 C CA . ASN A 1 162 ? 1.850 -7.578 13.262 1.00 62.94 162 ASN A CA 1
ATOM 1372 C C . ASN A 1 162 ? 1.584 -6.239 12.558 1.00 62.94 162 ASN A C 1
ATOM 1374 O O . ASN A 1 162 ? 0.651 -6.126 11.770 1.00 62.94 162 ASN A O 1
ATOM 1378 N N . ASP A 1 163 ? 2.423 -5.238 12.816 1.00 64.19 163 ASP A N 1
ATOM 1379 C CA . ASP A 1 163 ? 2.368 -3.918 12.162 1.00 64.19 163 ASP A CA 1
ATOM 1380 C C . ASP A 1 163 ? 3.254 -3.937 10.915 1.00 64.19 163 ASP A C 1
ATOM 1382 O O . ASP A 1 163 ? 4.224 -3.189 10.784 1.00 64.19 163 ASP A O 1
ATOM 1386 N N . ASN A 1 164 ? 2.967 -4.901 10.041 1.00 73.75 164 ASN A N 1
ATOM 1387 C CA . ASN A 1 164 ? 3.569 -4.931 8.720 1.00 73.75 164 ASN A CA 1
ATOM 1388 C C . ASN A 1 164 ? 2.872 -3.901 7.819 1.00 73.75 164 ASN A C 1
ATOM 1390 O O . ASN A 1 164 ? 1.783 -3.413 8.131 1.00 73.75 164 ASN A O 1
ATOM 1394 N N . TYR A 1 165 ? 3.504 -3.599 6.686 1.00 73.94 165 TYR A N 1
ATOM 1395 C CA . TYR A 1 165 ? 2.992 -2.654 5.697 1.00 73.94 165 TYR A CA 1
ATOM 1396 C C . TYR A 1 165 ? 1.503 -2.853 5.377 1.00 73.94 165 TYR A C 1
ATOM 1398 O O . TYR A 1 165 ? 0.719 -1.914 5.469 1.00 73.94 165 TYR A O 1
ATOM 1406 N N . TYR A 1 166 ? 1.109 -4.089 5.069 1.00 78.81 166 TYR A N 1
ATOM 1407 C CA . TYR A 1 166 ? -0.258 -4.424 4.683 1.00 78.81 166 TYR A CA 1
ATOM 1408 C C . TYR A 1 166 ? -1.278 -4.031 5.757 1.00 78.81 166 TYR A C 1
ATOM 1410 O O . TYR A 1 166 ? -2.266 -3.355 5.481 1.00 78.81 166 TYR A O 1
ATOM 1418 N N . CYS A 1 167 ? -0.998 -4.382 7.011 1.00 83.50 167 CYS A N 1
ATOM 1419 C CA . CYS A 1 167 ? -1.874 -4.062 8.132 1.00 83.50 167 CYS A CA 1
ATOM 1420 C C . CYS A 1 167 ? -1.890 -2.564 8.458 1.00 83.50 167 CYS A C 1
ATOM 1422 O O . CYS A 1 167 ? -2.924 -2.026 8.857 1.00 83.50 167 CYS A O 1
ATOM 1424 N N . ARG A 1 168 ? -0.770 -1.864 8.247 1.00 79.19 168 ARG A N 1
ATOM 1425 C CA . ARG A 1 168 ? -0.703 -0.405 8.381 1.00 79.19 168 ARG A CA 1
ATOM 1426 C C . ARG A 1 168 ? -1.559 0.300 7.335 1.00 79.19 168 ARG A C 1
ATOM 1428 O O . ARG A 1 168 ? -2.281 1.231 7.682 1.00 79.19 168 ARG A O 1
ATOM 1435 N N . GLU A 1 169 ? -1.543 -0.169 6.093 1.00 81.06 169 GLU A N 1
ATOM 1436 C CA . GLU A 1 169 ? -2.400 0.396 5.051 1.00 81.06 169 GLU A CA 1
ATOM 1437 C C . GLU A 1 169 ? -3.876 0.088 5.289 1.00 81.06 169 GLU A C 1
ATOM 1439 O O . GLU A 1 169 ? -4.695 0.988 5.142 1.00 81.06 169 GLU A O 1
ATOM 1444 N N . LEU A 1 170 ? -4.230 -1.107 5.773 1.00 87.25 170 LEU A N 1
ATOM 1445 C CA . LEU A 1 170 ? -5.600 -1.381 6.228 1.00 87.25 170 LEU A CA 1
ATOM 1446 C C . LEU A 1 170 ? -6.025 -0.419 7.354 1.00 87.25 170 LEU A C 1
ATOM 1448 O O . LEU A 1 170 ? -7.157 0.062 7.374 1.00 87.25 170 LEU A O 1
ATOM 1452 N N . LYS A 1 171 ? -5.125 -0.061 8.277 1.00 86.31 171 LYS A N 1
ATOM 1453 C CA . LYS A 1 171 ? -5.414 0.957 9.302 1.00 86.31 171 LYS A CA 1
ATOM 1454 C C . LYS A 1 171 ? -5.678 2.340 8.690 1.00 86.31 171 LYS A C 1
ATOM 1456 O O . LYS A 1 171 ? -6.586 3.032 9.143 1.00 86.31 171 LYS A O 1
ATOM 1461 N N . ASN A 1 172 ? -4.913 2.729 7.671 1.00 84.00 172 ASN A N 1
ATOM 1462 C CA . ASN A 1 172 ? -5.121 3.988 6.948 1.00 84.00 172 ASN A CA 1
ATOM 1463 C C . ASN A 1 172 ? -6.444 3.972 6.167 1.00 84.00 172 ASN A C 1
ATOM 1465 O O . ASN A 1 172 ? -7.197 4.942 6.212 1.00 84.00 172 ASN A O 1
ATOM 1469 N N . PHE A 1 173 ? -6.761 2.857 5.505 1.00 84.88 173 PHE A N 1
ATOM 1470 C CA . PHE A 1 173 ? -8.035 2.653 4.820 1.00 84.88 173 PHE A CA 1
ATOM 1471 C C . PHE A 1 173 ? -9.216 2.818 5.772 1.00 84.88 173 PHE A C 1
ATOM 1473 O O . PHE A 1 173 ? -10.146 3.559 5.466 1.00 84.88 173 PHE A O 1
ATOM 1480 N N . LYS A 1 174 ? -9.149 2.184 6.949 1.00 88.38 174 LYS A N 1
ATOM 1481 C CA . LYS A 1 174 ? -10.172 2.307 7.989 1.00 88.38 174 LYS A CA 1
ATOM 1482 C C . LYS A 1 174 ? -10.478 3.769 8.309 1.00 88.38 174 LYS A C 1
ATOM 1484 O O . LYS A 1 174 ? -11.644 4.138 8.332 1.00 88.38 174 LYS A O 1
ATOM 1489 N N . HIS A 1 175 ? -9.451 4.595 8.513 1.00 85.81 175 HIS A N 1
ATOM 1490 C CA . HIS A 1 175 ? -9.647 6.013 8.813 1.00 85.81 175 HIS A CA 1
ATOM 1491 C C . HIS A 1 175 ? -10.418 6.736 7.698 1.00 85.81 175 HIS A C 1
ATOM 1493 O O . HIS A 1 175 ? -11.418 7.393 7.973 1.00 85.81 175 HIS A O 1
ATOM 1499 N N . ASN A 1 176 ? -10.007 6.536 6.443 1.00 82.94 176 ASN A N 1
ATOM 1500 C CA . ASN A 1 176 ? -10.668 7.142 5.286 1.00 82.94 176 ASN A CA 1
ATOM 1501 C C . ASN A 1 176 ? -12.119 6.658 5.128 1.00 82.94 176 ASN A C 1
ATOM 1503 O O . ASN A 1 176 ? -13.006 7.443 4.796 1.00 82.94 176 ASN A O 1
ATOM 1507 N N . TYR A 1 177 ? -12.363 5.362 5.344 1.00 84.62 177 TYR A N 1
ATOM 1508 C CA . TYR A 1 177 ? -13.698 4.778 5.276 1.00 84.62 177 TYR A CA 1
ATOM 1509 C C . TYR A 1 177 ? -14.613 5.381 6.340 1.00 84.62 177 TYR A C 1
ATOM 1511 O O . TYR A 1 177 ? -15.685 5.879 6.007 1.00 84.62 177 TYR A O 1
ATOM 1519 N N . GLU A 1 178 ? -14.176 5.391 7.600 1.00 87.12 178 GLU A N 1
ATOM 1520 C CA . GLU A 1 178 ? -14.959 5.919 8.719 1.00 87.12 178 GLU A CA 1
ATOM 1521 C C . GLU A 1 178 ? -15.284 7.403 8.527 1.00 87.12 178 GLU A C 1
ATOM 1523 O O . GLU A 1 178 ? -16.424 7.805 8.751 1.00 87.12 178 GLU A O 1
ATOM 1528 N N . GLU A 1 179 ? -14.332 8.202 8.032 1.00 85.19 179 GLU A N 1
ATOM 1529 C CA . GLU A 1 179 ? -14.557 9.611 7.693 1.00 85.19 179 GLU A CA 1
ATOM 1530 C C . GLU A 1 179 ? -15.644 9.770 6.618 1.00 85.19 179 GLU A C 1
ATOM 1532 O O . GLU A 1 179 ? -16.583 10.553 6.779 1.00 85.19 179 GLU A O 1
ATOM 1537 N N . LYS A 1 180 ? -15.583 8.969 5.547 1.00 79.56 180 LYS A N 1
ATOM 1538 C CA . LYS A 1 180 ? -16.576 9.004 4.461 1.00 79.56 180 LYS A CA 1
ATOM 1539 C C . LYS A 1 180 ? -17.956 8.525 4.939 1.00 79.56 180 LYS A C 1
ATOM 1541 O O . LYS A 1 180 ? -18.977 9.087 4.538 1.00 79.56 180 LYS A O 1
ATOM 1546 N N . MET A 1 181 ? -17.997 7.559 5.859 1.00 80.31 181 MET A N 1
ATOM 1547 C CA . MET A 1 181 ? -19.221 7.010 6.457 1.00 80.31 181 MET A CA 1
ATOM 1548 C C . MET A 1 181 ? -19.976 7.977 7.378 1.00 80.31 181 MET A C 1
ATOM 1550 O O . MET A 1 181 ? -21.174 7.769 7.611 1.00 80.31 181 MET A O 1
ATOM 1554 N N . ILE A 1 182 ? -19.334 9.044 7.873 1.00 79.81 182 ILE A N 1
ATOM 1555 C CA . ILE A 1 182 ? -20.012 10.110 8.638 1.00 79.81 182 ILE A CA 1
ATOM 1556 C C . ILE A 1 182 ? -21.121 10.749 7.793 1.00 79.81 182 ILE A C 1
ATOM 1558 O O . ILE A 1 182 ? -22.196 11.038 8.310 1.00 79.81 182 ILE A O 1
ATOM 1562 N N . SER A 1 183 ? -20.872 10.925 6.494 1.00 71.31 183 SER A N 1
ATOM 1563 C CA . SER A 1 183 ? -21.766 11.630 5.567 1.00 71.31 183 SER A CA 1
ATOM 1564 C C . SER A 1 183 ? -22.932 10.791 5.022 1.00 71.31 183 SER A C 1
ATOM 1566 O O . SER A 1 183 ? -23.772 11.313 4.293 1.00 71.31 183 SER A O 1
ATOM 1568 N N . ILE A 1 184 ? -22.992 9.495 5.351 1.00 71.50 184 ILE A N 1
ATOM 1569 C CA . ILE A 1 184 ? -23.978 8.560 4.795 1.00 71.50 184 ILE A CA 1
ATOM 1570 C C . ILE A 1 184 ? -25.076 8.283 5.822 1.00 71.50 184 ILE A C 1
ATOM 1572 O O . ILE A 1 184 ? -24.843 7.651 6.860 1.00 71.50 184 ILE A O 1
ATOM 1576 N N . ASP A 1 185 ? -26.296 8.702 5.503 1.00 67.69 185 ASP A N 1
ATOM 1577 C CA . ASP A 1 185 ? -27.487 8.399 6.291 1.00 67.69 185 ASP A CA 1
ATOM 1578 C C . ASP A 1 185 ? -28.136 7.071 5.864 1.00 67.69 185 ASP A C 1
ATOM 1580 O O . ASP A 1 185 ? -28.208 6.733 4.687 1.00 67.69 185 ASP A O 1
ATOM 1584 N N . ASN A 1 186 ? -28.657 6.331 6.849 1.00 68.81 186 ASN A N 1
ATOM 1585 C CA . ASN A 1 186 ? -29.592 5.210 6.670 1.00 68.81 186 ASN A CA 1
ATOM 1586 C C . ASN A 1 186 ? -29.133 3.983 5.848 1.00 68.81 186 ASN A C 1
ATOM 1588 O O . ASN A 1 186 ? -29.913 3.428 5.075 1.00 68.81 186 ASN A O 1
ATOM 1592 N N . CYS A 1 187 ? -27.944 3.439 6.127 1.00 73.19 187 CYS A N 1
ATOM 1593 C CA . CYS A 1 187 ? -27.583 2.082 5.690 1.00 73.19 187 CYS A CA 1
ATOM 1594 C C . CYS A 1 187 ? -27.852 1.041 6.783 1.00 73.19 187 CYS A C 1
ATOM 1596 O O . CYS A 1 187 ? -27.121 0.933 7.769 1.00 73.19 187 CYS A O 1
ATOM 1598 N N . LYS A 1 188 ? -28.931 0.268 6.626 1.00 70.50 188 LYS A N 1
ATOM 1599 C CA . LYS A 1 188 ? -29.344 -0.743 7.608 1.00 70.50 188 LYS A CA 1
ATOM 1600 C C . LYS A 1 188 ? -28.394 -1.949 7.562 1.00 70.50 188 LYS A C 1
ATOM 1602 O O . LYS A 1 188 ? -28.267 -2.588 6.525 1.00 70.50 188 LYS A O 1
ATOM 1607 N N . GLY A 1 189 ? -27.760 -2.270 8.692 1.00 68.38 189 GLY A N 1
ATOM 1608 C CA . GLY A 1 189 ? -26.831 -3.405 8.803 1.00 68.38 189 GLY A CA 1
ATOM 1609 C C . GLY A 1 189 ? -25.410 -3.132 8.298 1.00 68.38 189 GLY A C 1
ATOM 1610 O O . GLY A 1 189 ? -24.662 -4.081 8.094 1.00 68.38 189 GLY A O 1
ATOM 1611 N N . LEU A 1 190 ? -25.048 -1.863 8.093 1.00 77.50 190 LEU A N 1
ATOM 1612 C CA . LEU A 1 190 ? -23.703 -1.451 7.708 1.00 77.50 190 LEU A CA 1
ATOM 1613 C C . LEU A 1 190 ? -22.890 -1.018 8.932 1.00 77.50 190 LEU A C 1
ATOM 1615 O O . LEU A 1 190 ? -23.326 -0.155 9.700 1.00 77.50 190 LEU A O 1
ATOM 1619 N N . GLU A 1 191 ? -21.686 -1.564 9.080 1.00 76.38 191 GLU A N 1
ATOM 1620 C CA . GLU A 1 191 ? -20.735 -1.096 10.084 1.00 76.38 191 GLU A CA 1
ATOM 1621 C C . GLU A 1 191 ? -20.117 0.235 9.633 1.00 76.38 191 GLU A C 1
ATOM 1623 O O . GLU A 1 191 ? -19.372 0.315 8.656 1.00 76.38 191 GLU A O 1
ATOM 1628 N N . LYS A 1 192 ? -20.453 1.315 10.352 1.00 80.44 192 LYS A N 1
ATOM 1629 C CA . LYS A 1 192 ? -19.825 2.635 10.166 1.00 80.44 192 LYS A CA 1
ATOM 1630 C C . LYS A 1 192 ? -18.446 2.728 10.815 1.00 80.44 192 LYS A C 1
ATOM 1632 O O . LYS A 1 192 ? -17.668 3.594 10.442 1.00 80.44 192 LYS A O 1
ATOM 1637 N N . ILE A 1 193 ? -18.189 1.872 11.802 1.00 85.56 193 ILE A N 1
ATOM 1638 C CA . ILE A 1 193 ? -16.934 1.786 12.544 1.00 85.56 193 ILE A CA 1
ATOM 1639 C C . ILE A 1 193 ? -16.383 0.395 12.281 1.00 85.56 193 ILE A C 1
ATOM 1641 O O . ILE A 1 193 ? -17.023 -0.589 12.644 1.00 85.56 193 ILE A O 1
ATOM 1645 N N . LEU A 1 194 ? -15.217 0.321 11.653 1.00 87.62 194 LEU A N 1
ATOM 1646 C CA . LEU A 1 194 ? -14.617 -0.951 11.267 1.00 87.62 194 LEU A CA 1
ATOM 1647 C C . LEU A 1 194 ? -13.824 -1.553 12.436 1.00 87.62 194 LEU A C 1
ATOM 1649 O O . LEU A 1 194 ? -13.291 -0.818 13.275 1.00 87.62 194 LEU A O 1
ATOM 1653 N N . PRO A 1 195 ? -13.667 -2.883 12.518 1.00 85.75 195 PRO A N 1
ATOM 1654 C CA . PRO A 1 195 ? -12.836 -3.502 13.546 1.00 85.75 195 PRO A CA 1
ATOM 1655 C C . PRO A 1 195 ? -11.354 -3.129 13.382 1.00 85.75 195 PRO A C 1
ATOM 1657 O O . PRO A 1 195 ? -10.868 -2.889 12.285 1.00 85.75 195 PRO A O 1
ATOM 1660 N N . SER A 1 196 ? -10.605 -3.069 14.485 1.00 82.19 196 SER A N 1
ATOM 1661 C CA . SER A 1 196 ? -9.143 -2.902 14.454 1.00 82.19 196 SER A CA 1
ATOM 1662 C C . SER A 1 196 ? -8.456 -4.256 14.631 1.00 82.19 196 SER A C 1
ATOM 1664 O O . SER A 1 196 ? -8.860 -5.030 15.496 1.00 82.19 196 SER A O 1
ATOM 1666 N N . PHE A 1 197 ? -7.361 -4.517 13.909 1.00 73.06 197 PHE A N 1
ATOM 1667 C CA . PHE A 1 197 ? -6.450 -5.604 14.282 1.00 73.06 197 PHE A CA 1
ATOM 1668 C C . PHE A 1 197 ? -5.665 -5.151 15.524 1.00 73.06 197 PHE A C 1
ATOM 1670 O O . PHE A 1 197 ? -5.039 -4.089 15.544 1.00 73.06 197 PHE A O 1
ATOM 1677 N N . ILE A 1 198 ? -5.775 -5.874 16.627 1.00 60.81 198 ILE A N 1
ATOM 1678 C CA . ILE A 1 198 ? -5.336 -5.369 17.927 1.00 60.81 198 ILE A CA 1
ATOM 1679 C C . ILE A 1 198 ? -3.816 -5.563 18.097 1.00 60.81 198 ILE A C 1
ATOM 1681 O O . ILE A 1 198 ? -3.349 -6.657 18.387 1.00 60.81 198 ILE A O 1
ATOM 1685 N N . LYS A 1 199 ? -3.033 -4.476 18.039 1.00 57.09 199 LYS A N 1
ATOM 1686 C CA . LYS A 1 199 ? -1.827 -4.331 18.880 1.00 57.09 199 LYS A CA 1
ATOM 1687 C C . LYS A 1 199 ? -2.248 -3.602 20.151 1.00 57.09 199 LYS A C 1
ATOM 1689 O O . LYS A 1 199 ? -2.148 -2.382 20.243 1.00 57.09 199 LYS A O 1
ATOM 1694 N N . GLN A 1 200 ? -2.772 -4.329 21.130 1.00 48.59 200 GLN A N 1
ATOM 1695 C CA . GLN A 1 200 ? -2.814 -3.786 22.480 1.00 48.59 200 GLN A CA 1
ATOM 1696 C C . GLN A 1 200 ? -1.358 -3.713 22.945 1.00 48.59 200 GLN A C 1
ATOM 1698 O O . GLN A 1 200 ? -0.744 -4.738 23.230 1.00 48.59 200 GLN A O 1
ATOM 1703 N N . ASP A 1 201 ? -0.779 -2.511 22.950 1.00 49.00 201 ASP A N 1
ATOM 1704 C CA . ASP A 1 201 ? 0.501 -2.286 23.613 1.00 49.00 201 ASP A CA 1
ATOM 1705 C C . ASP A 1 201 ? 0.313 -2.711 25.081 1.00 49.00 201 ASP A C 1
ATOM 1707 O O . ASP A 1 201 ? -0.589 -2.176 25.741 1.00 49.00 201 ASP A O 1
ATOM 1711 N N . PRO A 1 202 ? 1.079 -3.686 25.608 1.00 55.31 202 PRO A N 1
ATOM 1712 C CA . PRO A 1 202 ? 0.908 -4.157 26.980 1.00 55.31 202 PRO A CA 1
ATOM 1713 C C . PRO A 1 202 ? 0.982 -3.010 27.994 1.00 55.31 202 PRO A C 1
ATOM 1715 O O . PRO A 1 202 ? 0.314 -3.063 29.025 1.00 55.31 202 PRO A O 1
ATOM 1718 N N . ARG A 1 203 ? 1.696 -1.919 27.673 1.00 51.50 203 ARG A N 1
ATOM 1719 C CA . ARG A 1 203 ? 1.675 -0.688 28.476 1.00 51.50 203 ARG A CA 1
ATOM 1720 C C . ARG A 1 203 ? 0.275 -0.099 28.618 1.00 51.50 203 ARG A C 1
ATOM 1722 O O . ARG A 1 203 ? -0.128 0.201 29.735 1.00 51.50 203 ARG A O 1
ATOM 1729 N N . ASN A 1 204 ? -0.492 0.027 27.540 1.00 49.16 204 ASN A N 1
ATOM 1730 C CA . ASN A 1 204 ? -1.815 0.656 27.591 1.00 49.16 204 ASN A CA 1
ATOM 1731 C C . ASN A 1 204 ? -2.842 -0.208 28.333 1.00 49.16 204 ASN A C 1
ATOM 1733 O O . ASN A 1 204 ? -3.697 0.340 29.027 1.00 49.16 204 ASN A O 1
ATOM 1737 N N . ILE A 1 205 ? -2.725 -1.541 28.257 1.00 59.91 205 ILE A N 1
ATOM 1738 C CA . ILE A 1 205 ? -3.569 -2.454 29.047 1.00 59.91 205 ILE A CA 1
ATOM 1739 C C . ILE A 1 205 ? -3.312 -2.279 30.550 1.00 59.91 205 ILE A C 1
ATOM 1741 O O . ILE A 1 205 ? -4.245 -2.386 31.337 1.00 59.91 205 ILE A O 1
ATOM 1745 N N . ILE A 1 206 ? -2.068 -2.006 30.956 1.00 66.94 206 ILE A N 1
ATOM 1746 C CA . ILE A 1 206 ? -1.680 -1.892 32.372 1.00 66.94 206 ILE A CA 1
ATOM 1747 C C . ILE A 1 206 ? -1.919 -0.474 32.917 1.00 66.94 206 ILE A C 1
ATOM 1749 O O . ILE A 1 206 ? -2.333 -0.309 34.066 1.00 66.94 206 ILE A O 1
ATOM 1753 N N . ILE A 1 207 ? -1.699 0.560 32.100 1.00 71.25 207 ILE A N 1
ATOM 1754 C CA . ILE A 1 207 ? -1.801 1.966 32.516 1.00 71.25 207 ILE A CA 1
ATOM 1755 C C . ILE A 1 207 ? -3.244 2.344 32.877 1.00 71.25 207 ILE A C 1
ATOM 1757 O O . ILE A 1 207 ? -3.461 3.006 33.890 1.00 71.25 207 ILE A O 1
ATOM 1761 N N . ILE A 1 208 ? -4.240 1.897 32.105 1.00 73.38 208 ILE A N 1
ATOM 1762 C CA . ILE A 1 208 ? -5.656 2.225 32.347 1.00 73.38 208 ILE A CA 1
ATOM 1763 C C . ILE A 1 208 ? -6.135 1.748 33.736 1.00 73.38 208 ILE A C 1
ATOM 1765 O O . ILE A 1 208 ? -6.604 2.586 34.512 1.00 73.38 208 ILE A O 1
ATOM 1769 N N . PRO A 1 209 ? -5.988 0.462 34.120 1.00 83.50 209 PRO A N 1
ATOM 1770 C CA . PRO A 1 209 ? -6.367 0.010 35.453 1.00 83.50 209 PRO A CA 1
ATOM 1771 C C . PRO A 1 209 ? -5.529 0.669 36.554 1.00 83.50 209 PRO A C 1
ATOM 1773 O O . PRO A 1 209 ? -6.089 0.994 37.596 1.00 83.50 209 PRO A O 1
ATOM 1776 N N . MET A 1 210 ? -4.236 0.952 36.335 1.00 80.94 210 MET A N 1
ATOM 1777 C CA . MET A 1 210 ? -3.413 1.684 37.312 1.00 80.94 210 MET A CA 1
ATOM 1778 C C . MET A 1 210 ? -3.929 3.104 37.581 1.00 80.94 210 MET A C 1
ATOM 1780 O O . MET A 1 210 ? -3.998 3.512 38.742 1.00 80.94 210 MET A O 1
ATOM 1784 N N . ILE A 1 211 ? -4.323 3.849 36.543 1.00 84.81 211 ILE A N 1
ATOM 1785 C CA . ILE A 1 211 ? -4.898 5.197 36.688 1.00 84.81 211 ILE A CA 1
ATOM 1786 C C . ILE A 1 211 ? -6.237 5.124 37.430 1.00 84.81 211 ILE A C 1
ATOM 1788 O O . ILE A 1 211 ? -6.484 5.908 38.345 1.00 84.81 211 ILE A O 1
ATOM 1792 N N . ILE A 1 212 ? -7.093 4.157 37.097 1.00 87.31 212 ILE A N 1
ATOM 1793 C CA . ILE A 1 212 ? -8.393 3.978 37.762 1.00 87.31 212 ILE A CA 1
ATOM 1794 C C . ILE A 1 212 ? -8.202 3.621 39.247 1.00 87.31 212 ILE A C 1
ATOM 1796 O O . ILE A 1 212 ? -8.822 4.232 40.114 1.00 87.31 212 ILE A O 1
ATOM 1800 N N . LEU A 1 213 ? -7.298 2.689 39.565 1.00 86.56 213 LEU A N 1
ATOM 1801 C CA . LEU A 1 213 ? -6.983 2.292 40.944 1.00 86.56 213 LEU A CA 1
ATOM 1802 C C . LEU A 1 213 ? -6.406 3.450 41.763 1.00 86.56 213 LEU A C 1
ATOM 1804 O O . LEU A 1 213 ? -6.814 3.659 42.907 1.00 86.56 213 LEU A O 1
ATOM 1808 N N . THR A 1 214 ? -5.474 4.216 41.193 1.00 81.56 214 THR A N 1
ATOM 1809 C CA . THR A 1 214 ? -4.872 5.366 41.884 1.00 81.56 214 THR A CA 1
ATOM 1810 C C . THR A 1 214 ? -5.885 6.485 42.092 1.00 81.56 214 THR A C 1
ATOM 1812 O O . THR A 1 214 ? -6.028 6.960 43.217 1.00 81.56 214 THR A O 1
ATOM 1815 N N . THR A 1 215 ? -6.651 6.863 41.067 1.00 79.56 215 THR A N 1
ATOM 1816 C CA . THR A 1 215 ? -7.690 7.905 41.181 1.00 79.56 215 THR A CA 1
ATOM 1817 C C . THR A 1 215 ? -8.779 7.537 42.192 1.00 79.56 215 THR A C 1
ATOM 1819 O O . THR A 1 215 ? -9.105 8.361 43.049 1.00 79.56 215 THR A O 1
ATOM 1822 N N . LEU A 1 216 ? -9.272 6.292 42.182 1.00 83.06 216 LEU A N 1
ATOM 1823 C CA . LEU A 1 216 ? -10.215 5.792 43.189 1.00 83.06 216 LEU A CA 1
ATOM 1824 C C . LEU A 1 216 ? -9.616 5.845 44.598 1.00 83.06 216 LEU A C 1
ATOM 1826 O O . LEU A 1 216 ? -10.268 6.326 45.522 1.00 83.06 216 LEU A O 1
ATOM 1830 N N . SER A 1 217 ? -8.364 5.414 44.769 1.00 80.88 217 SER A N 1
ATOM 1831 C CA . SER A 1 217 ? -7.683 5.442 46.071 1.00 80.88 217 SER A CA 1
ATOM 1832 C C . SER A 1 217 ? -7.561 6.866 46.622 1.00 80.88 217 SER A C 1
ATOM 1834 O O . SER A 1 217 ? -7.860 7.108 47.792 1.00 80.88 217 SER A O 1
ATOM 1836 N N . PHE A 1 218 ? -7.187 7.836 45.781 1.00 77.06 218 PHE A N 1
ATOM 1837 C CA . PHE A 1 218 ? -7.118 9.247 46.174 1.00 77.06 218 PHE A CA 1
ATOM 1838 C C . PHE A 1 218 ? -8.490 9.832 46.520 1.00 77.06 218 PHE A C 1
ATOM 1840 O O . PHE A 1 218 ? -8.594 10.593 47.489 1.00 77.06 218 PHE A O 1
ATOM 1847 N N . PHE A 1 219 ? -9.533 9.452 45.780 1.00 81.19 219 PHE A N 1
ATOM 1848 C CA . PHE A 1 219 ? -10.910 9.861 46.048 1.00 81.19 219 PHE A CA 1
ATOM 1849 C C . PHE A 1 219 ? -11.401 9.332 47.403 1.00 81.19 219 PHE A C 1
ATOM 1851 O O . PHE A 1 219 ? -11.866 10.110 48.236 1.00 81.19 219 PHE A O 1
ATOM 1858 N N . PHE A 1 220 ? -11.200 8.041 47.694 1.00 76.56 220 PHE A N 1
ATOM 1859 C CA . PHE A 1 220 ? -11.554 7.452 48.991 1.00 76.56 220 PHE A CA 1
ATOM 1860 C C . PHE A 1 220 ? -10.778 8.079 50.157 1.00 76.56 220 PHE A C 1
ATOM 1862 O O . PHE A 1 220 ? -11.358 8.345 51.212 1.00 76.56 220 PHE A O 1
ATOM 1869 N N . LEU A 1 221 ? -9.489 8.384 49.984 1.00 75.00 221 LEU A N 1
ATOM 1870 C CA . LEU A 1 221 ? -8.691 9.075 51.005 1.00 75.00 221 LEU A CA 1
ATOM 1871 C C . LEU A 1 221 ? -9.182 10.507 51.269 1.00 75.00 221 LEU A C 1
ATOM 1873 O O . LEU A 1 221 ? -9.180 10.959 52.415 1.00 75.00 221 LEU A O 1
ATOM 1877 N N . HIS A 1 222 ? -9.622 11.224 50.235 1.00 74.44 222 HIS A N 1
ATOM 1878 C CA . HIS A 1 222 ? -10.216 12.552 50.405 1.00 74.44 222 HIS A CA 1
ATOM 1879 C C . HIS A 1 222 ? -11.583 12.481 51.090 1.00 74.44 222 HIS A C 1
ATOM 1881 O O . HIS A 1 222 ? -11.811 13.211 52.055 1.00 74.44 222 HIS A O 1
ATOM 1887 N N . CYS A 1 223 ? -12.461 11.567 50.672 1.00 70.38 223 CYS A N 1
ATOM 1888 C CA . CYS A 1 223 ? -13.770 11.375 51.299 1.00 70.38 223 CYS A CA 1
ATOM 1889 C C . CYS A 1 223 ? -13.662 10.959 52.773 1.00 70.38 223 CYS A C 1
ATOM 1891 O O . CYS A 1 223 ? -14.387 11.482 53.617 1.00 70.38 223 CYS A O 1
ATOM 1893 N N . THR A 1 224 ? -12.733 10.063 53.116 1.00 73.69 224 THR A N 1
ATOM 1894 C CA . THR A 1 224 ? -12.518 9.635 54.511 1.00 73.69 224 THR A CA 1
ATOM 1895 C C . THR A 1 224 ? -11.954 10.758 55.382 1.00 73.69 224 THR A C 1
ATOM 1897 O O . THR A 1 224 ? -12.416 10.933 56.510 1.00 73.69 224 THR A O 1
ATOM 1900 N N . LYS A 1 225 ? -11.031 11.582 54.863 1.00 69.62 225 LYS A N 1
ATOM 1901 C CA . LYS A 1 225 ? -10.545 12.785 55.566 1.00 69.62 225 LYS A CA 1
ATOM 1902 C C . LYS A 1 225 ? -11.645 13.826 55.788 1.00 69.62 225 LYS A C 1
ATOM 1904 O O . LYS A 1 225 ? -11.717 14.387 56.880 1.00 69.62 225 LYS A O 1
ATOM 1909 N N . LEU A 1 226 ? -12.506 14.062 54.797 1.00 68.38 226 LEU A N 1
ATOM 1910 C CA . LEU A 1 226 ? -13.667 14.957 54.912 1.00 68.38 226 LEU A CA 1
ATOM 1911 C C . LEU A 1 226 ? -14.662 14.457 55.967 1.00 68.38 226 LEU A C 1
ATOM 1913 O O . LEU A 1 226 ? -15.051 15.226 56.845 1.00 68.38 226 LEU A O 1
ATOM 1917 N N . ASN A 1 227 ? -14.994 13.164 55.956 1.00 71.12 227 ASN A N 1
ATOM 1918 C CA . ASN A 1 227 ? -15.865 12.561 56.969 1.00 71.12 227 ASN A CA 1
ATOM 1919 C C . ASN A 1 227 ? -15.266 12.648 58.379 1.00 71.12 227 ASN A C 1
ATOM 1921 O O . ASN A 1 227 ? -15.974 12.989 59.325 1.00 71.12 227 ASN A O 1
ATOM 1925 N N . TYR A 1 228 ? -13.961 12.404 58.532 1.00 73.50 228 TYR A N 1
ATOM 1926 C CA . TYR A 1 228 ? -13.276 12.542 59.819 1.00 73.50 228 TYR A CA 1
ATOM 1927 C C . TYR A 1 228 ? -13.267 13.995 60.322 1.00 73.50 228 TYR A C 1
ATOM 1929 O O . TYR A 1 228 ? -13.500 14.248 61.506 1.00 73.50 228 TYR A O 1
ATOM 1937 N N . PHE A 1 229 ? -13.043 14.964 59.429 1.00 69.31 229 PHE A N 1
ATOM 1938 C CA . PHE A 1 229 ? -13.083 16.386 59.771 1.00 69.31 229 PHE A CA 1
ATOM 1939 C C . PHE A 1 229 ? -14.481 16.823 60.224 1.00 69.31 229 PHE A C 1
ATOM 1941 O O . PHE A 1 229 ? -14.606 17.444 61.278 1.00 69.31 229 PHE A O 1
ATOM 1948 N N . ILE A 1 230 ? -15.528 16.437 59.487 1.00 68.94 230 ILE A N 1
ATOM 1949 C CA . ILE A 1 230 ? -16.928 16.719 59.839 1.00 68.94 230 ILE A CA 1
ATOM 1950 C C . ILE A 1 230 ? -17.280 16.088 61.191 1.00 68.94 230 ILE A C 1
ATOM 1952 O O . ILE A 1 230 ? -17.826 16.766 62.058 1.00 68.94 230 ILE A O 1
ATOM 1956 N N . TYR A 1 231 ? -16.899 14.828 61.418 1.00 74.06 231 TYR A N 1
ATOM 1957 C CA . TYR A 1 231 ? -17.122 14.137 62.691 1.00 74.06 231 TYR A CA 1
ATOM 1958 C C . TYR A 1 231 ? -16.464 14.865 63.874 1.00 74.06 231 TYR A C 1
ATOM 1960 O O . TYR A 1 231 ? -17.096 15.089 64.908 1.00 74.06 231 TYR A O 1
ATOM 1968 N N . ARG A 1 232 ? -15.214 15.317 63.713 1.00 69.56 232 ARG A N 1
ATOM 1969 C CA . ARG A 1 232 ? -14.499 16.082 64.746 1.00 69.56 232 ARG A CA 1
ATOM 1970 C C . ARG A 1 232 ? -15.153 17.441 65.016 1.00 69.56 232 ARG A C 1
ATOM 1972 O O . ARG A 1 232 ? -15.189 17.890 66.160 1.00 69.56 232 ARG A O 1
ATOM 1979 N N . LEU A 1 233 ? -15.680 18.085 63.976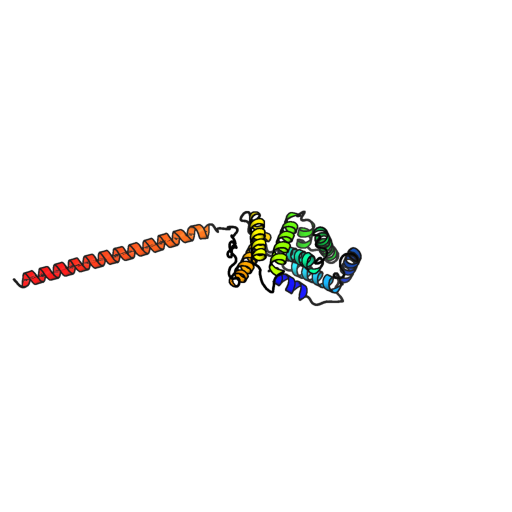 1.00 65.56 233 LEU A N 1
ATOM 1980 C CA . LEU A 1 233 ? -16.367 19.372 64.071 1.00 65.56 233 LEU A CA 1
ATOM 1981 C C . LEU A 1 233 ? -17.708 19.230 64.810 1.00 65.56 233 LEU A C 1
ATOM 1983 O O . LEU A 1 233 ? -17.999 20.038 65.689 1.00 65.56 233 LEU A O 1
ATOM 1987 N N . ILE A 1 234 ? -18.457 18.151 64.554 1.00 74.50 234 ILE A N 1
ATOM 1988 C CA . ILE A 1 234 ? -19.683 17.803 65.290 1.00 74.50 234 ILE A CA 1
ATOM 1989 C C . ILE A 1 234 ? -19.378 17.558 66.774 1.00 74.50 234 ILE A C 1
ATOM 1991 O O . ILE A 1 234 ? -20.048 18.136 67.628 1.00 74.50 234 ILE A O 1
ATOM 1995 N N . ILE A 1 235 ? -18.350 16.768 67.109 1.00 75.75 235 ILE A N 1
ATOM 1996 C CA . ILE A 1 235 ? -17.958 16.529 68.512 1.00 75.75 235 ILE A CA 1
ATOM 1997 C C . ILE A 1 235 ? -17.610 17.842 69.219 1.00 75.75 235 ILE A C 1
ATOM 1999 O O . ILE A 1 235 ? -18.107 18.098 70.316 1.00 75.75 235 ILE A O 1
ATOM 2003 N N . ASN A 1 236 ? -16.802 18.692 68.583 1.00 72.50 236 ASN A N 1
ATOM 2004 C CA . ASN A 1 236 ? -16.407 19.977 69.158 1.00 72.50 236 ASN A CA 1
ATOM 2005 C C . ASN A 1 236 ? -17.612 20.907 69.369 1.00 72.50 236 ASN A C 1
ATOM 2007 O O . ASN A 1 236 ? -17.720 21.520 70.429 1.00 72.50 236 ASN A O 1
ATOM 2011 N N . ILE A 1 237 ? -18.548 20.976 68.415 1.00 74.00 237 ILE A N 1
ATOM 2012 C CA . ILE A 1 237 ? -19.803 21.729 68.579 1.00 74.00 237 ILE A CA 1
ATOM 2013 C C . ILE A 1 237 ? -20.624 21.165 69.743 1.00 74.00 237 ILE A C 1
ATOM 2015 O O . ILE A 1 237 ? -21.109 21.927 70.576 1.00 74.00 237 ILE A O 1
ATOM 2019 N N . THR A 1 238 ? -20.745 19.841 69.845 1.00 73.88 238 THR A N 1
ATOM 2020 C CA . THR A 1 238 ? -21.521 19.184 70.909 1.00 73.88 238 THR A CA 1
ATOM 2021 C C . THR A 1 238 ? -20.938 19.497 72.287 1.00 73.88 238 THR A C 1
ATOM 2023 O O . THR A 1 238 ? -21.687 19.822 73.208 1.00 73.88 238 THR A O 1
ATOM 2026 N N . PHE A 1 239 ? -19.605 19.473 72.410 1.00 73.88 239 PHE A N 1
ATOM 2027 C CA . PHE A 1 239 ? -18.877 19.833 73.629 1.00 73.88 239 PHE A CA 1
ATOM 2028 C C . PHE A 1 239 ? -19.081 21.306 74.012 1.00 73.88 239 PHE A C 1
ATOM 2030 O O . PHE A 1 239 ? -19.333 21.620 75.173 1.00 73.88 239 PHE A O 1
ATOM 2037 N N . ILE A 1 240 ? -19.038 22.215 73.033 1.00 75.44 240 ILE A N 1
ATOM 2038 C CA . ILE A 1 240 ? -19.305 23.643 73.249 1.00 75.44 240 ILE A CA 1
ATOM 2039 C C . ILE A 1 240 ? -20.747 23.853 73.732 1.00 75.44 240 ILE A C 1
ATOM 2041 O O . ILE A 1 240 ? -20.965 24.559 74.716 1.00 75.44 240 ILE A O 1
ATOM 2045 N N . ILE A 1 241 ? -21.730 23.206 73.098 1.00 76.12 241 ILE A N 1
ATOM 2046 C CA . ILE A 1 241 ? -23.144 23.293 73.497 1.00 76.12 241 ILE A CA 1
ATOM 2047 C C . ILE A 1 241 ? -23.342 22.785 74.933 1.00 76.12 241 ILE A C 1
ATOM 2049 O O . ILE A 1 241 ? -24.002 23.459 75.723 1.00 76.12 241 ILE A O 1
ATOM 2053 N N . THR A 1 242 ? -22.738 21.647 75.298 1.00 72.25 242 THR A N 1
ATOM 2054 C CA . THR A 1 242 ? -22.839 21.095 76.666 1.00 72.25 242 THR A CA 1
ATOM 2055 C C . THR A 1 242 ? -22.148 21.969 77.710 1.00 72.25 242 THR A C 1
ATOM 2057 O O . THR A 1 242 ? -22.638 22.107 78.832 1.00 72.25 242 THR A O 1
ATOM 2060 N N . TYR A 1 243 ? -21.024 22.592 77.355 1.00 73.00 243 TYR A N 1
ATOM 2061 C CA . TYR A 1 243 ? -20.329 23.539 78.221 1.00 73.00 243 TYR A CA 1
ATOM 2062 C C . TYR A 1 243 ? -21.189 24.783 78.497 1.00 73.00 243 TYR A C 1
ATOM 2064 O O . TYR A 1 243 ? -21.389 25.155 79.653 1.00 73.00 243 TYR A O 1
ATOM 2072 N N . PHE A 1 244 ? -21.785 25.378 77.458 1.00 66.19 244 PHE A N 1
ATOM 2073 C CA . PHE A 1 244 ? -22.667 26.537 77.616 1.00 66.19 244 PHE A CA 1
ATOM 2074 C C . PHE A 1 244 ? -23.985 26.206 78.328 1.00 66.19 244 PHE A C 1
ATOM 2076 O O . PHE A 1 244 ? -24.456 27.023 79.118 1.00 66.19 244 PHE A O 1
ATOM 2083 N N . SER A 1 245 ? -24.564 25.017 78.123 1.00 63.81 245 SER A N 1
ATOM 2084 C CA . SER A 1 245 ? -25.764 24.600 78.863 1.00 63.81 245 SER A CA 1
ATOM 2085 C C . SER A 1 245 ? -25.500 24.415 80.359 1.00 63.81 245 SER A C 1
ATOM 2087 O O . SER A 1 245 ? -26.402 24.621 81.160 1.00 63.81 245 SER A O 1
ATOM 2089 N N . LYS A 1 246 ? -24.266 24.062 80.743 1.00 67.94 246 LYS A N 1
ATOM 2090 C CA . LYS A 1 246 ? -23.861 23.869 82.143 1.00 67.94 246 LYS A CA 1
ATOM 2091 C C . LYS A 1 246 ? -23.529 25.177 82.874 1.00 67.94 246 LYS A C 1
ATOM 2093 O O . LYS A 1 246 ? -23.577 25.206 84.092 1.00 67.94 246 LYS A O 1
ATOM 2098 N N . ILE A 1 247 ? -23.194 26.243 82.145 1.00 66.50 247 ILE A N 1
ATOM 2099 C CA . ILE A 1 247 ? -22.939 27.584 82.710 1.00 66.50 247 ILE A CA 1
ATOM 2100 C C . ILE A 1 247 ? -24.243 28.367 82.931 1.00 66.50 247 ILE A C 1
ATOM 2102 O O . ILE A 1 247 ? -24.274 29.309 83.717 1.00 66.50 247 ILE A O 1
ATOM 2106 N N . ARG A 1 248 ? -25.318 28.005 82.222 1.00 55.28 248 ARG A N 1
ATOM 2107 C CA . ARG A 1 248 ? -26.594 28.735 82.230 1.00 55.28 248 ARG A CA 1
ATOM 2108 C C . ARG A 1 248 ? -27.652 28.159 83.189 1.00 55.28 248 ARG A C 1
ATOM 2110 O O . ARG A 1 248 ? -28.742 28.722 83.246 1.00 55.28 248 ARG A O 1
ATOM 2117 N N . GLY A 1 249 ? -27.361 27.061 83.890 1.00 48.38 249 GLY A N 1
ATOM 2118 C CA . GLY A 1 249 ? -28.221 26.454 84.917 1.00 48.38 249 GLY A CA 1
ATOM 2119 C C . GLY A 1 249 ? -27.591 26.576 86.291 1.00 48.38 249 GLY A C 1
ATOM 2120 O O . GLY A 1 249 ? -28.354 26.829 87.245 1.00 48.38 249 GLY A O 1
#

Radius of gyration: 31.2 Å; chains: 1; bounding box: 55×44×112 Å

pLDDT: mean 73.32, std 10.55, range [46.31, 88.88]

Organism: Plasmodium cynomolgi (strain B) (NCBI:txid1120755)

Sequence (249 aa):
SYKEHTNVIESYSIDFNSIYNPGCGDIKSEYEGFSNLIDLNSCNKVMMYIYHTNILLPDIYIDNRFIYLYYWIYDYLLRDNKKHELAWQLYKSFLNKYIDVDSDHVMCIKYLNNPNDVIFTKSAKLIELYENFNKNDKHLNCDFAKECSDLYIEYLKECKNNDNYYCRELKNFKHNYEEKMISIDNCKGLEKILPSFIKQDPRNIIIIPMIILTTLSFFFLHCTKLNYFIYRLIINITFIITYFSKIRG